Protein AF-A0A4Y4XP85-F1 (afdb_monomer_lite)

Foldseek 3Di:
DPDPVVVVVVVVVVVVVVVVVVVVVVLVQDDQDDADDDVVLVVCVVVLHFDALNSLVSVLSVLVSLVSVLVSCVVVVVDPVNVVSVVDDDDPLSVLSNQQADPVSDGDPPNDPVLNVLVVVLVVLLVVQLVVLLVLLPDPLQVVFFPHSDWDAAPNHTFTWTDPPCVVVFDFDFRDADPVGITTGDGPVSVVSVVVSVVSVVVSVVVSRVVSSVSD

Structure (mmCIF, N/CA/C/O backbone):
data_AF-A0A4Y4XP85-F1
#
_entry.id   AF-A0A4Y4XP85-F1
#
loop_
_atom_site.group_PDB
_atom_site.id
_atom_site.type_symbol
_atom_site.label_atom_id
_atom_site.label_alt_id
_atom_site.label_comp_id
_atom_site.label_asym_id
_atom_site.label_entity_id
_atom_site.label_seq_id
_atom_site.pdbx_PDB_ins_code
_atom_site.Cartn_x
_atom_site.Cartn_y
_atom_site.Cartn_z
_atom_site.occupancy
_atom_site.B_iso_or_equiv
_atom_site.auth_seq_id
_atom_site.auth_comp_id
_atom_site.auth_asym_id
_atom_site.auth_atom_id
_atom_site.pdbx_PDB_model_num
ATOM 1 N N . PHE A 1 1 ? 11.621 -15.349 -69.988 1.00 40.34 1 PHE A N 1
ATOM 2 C CA . PHE A 1 1 ? 12.607 -15.311 -68.889 1.00 40.34 1 PHE A CA 1
ATOM 3 C C . PHE A 1 1 ? 12.423 -14.042 -68.053 1.00 40.34 1 PHE A C 1
ATOM 5 O O . PHE A 1 1 ? 13.174 -13.099 -68.236 1.00 40.34 1 PHE A O 1
ATOM 12 N N . ALA A 1 2 ? 11.391 -13.969 -67.202 1.00 45.31 2 ALA A N 1
ATOM 13 C CA . ALA A 1 2 ? 11.176 -12.841 -66.274 1.00 45.31 2 ALA A CA 1
ATOM 14 C C . ALA A 1 2 ? 10.073 -13.166 -65.242 1.00 45.31 2 ALA A C 1
ATOM 16 O O . ALA A 1 2 ? 9.068 -12.468 -65.166 1.00 45.31 2 ALA A O 1
ATOM 17 N N . LYS A 1 3 ? 10.198 -14.281 -64.507 1.00 44.56 3 LYS A N 1
ATOM 18 C CA . LYS A 1 3 ? 9.267 -14.579 -63.398 1.00 44.56 3 LYS A CA 1
ATOM 19 C C . LYS A 1 3 ? 9.851 -15.378 -62.227 1.00 44.56 3 LYS A C 1
ATOM 21 O O . LYS A 1 3 ? 9.151 -15.584 -61.251 1.00 44.56 3 LYS A O 1
ATOM 26 N N . GLU A 1 4 ? 11.116 -15.794 -62.295 1.00 47.91 4 GLU A N 1
ATOM 27 C CA . GLU A 1 4 ? 11.762 -16.546 -61.205 1.00 47.91 4 GLU A CA 1
ATOM 28 C C . GLU A 1 4 ? 12.521 -15.654 -60.209 1.00 47.91 4 GLU A C 1
ATOM 30 O O . GLU A 1 4 ? 12.734 -16.063 -59.074 1.00 47.91 4 GLU A O 1
ATOM 35 N N . ARG A 1 5 ? 12.911 -14.424 -60.583 1.00 43.06 5 ARG A N 1
ATOM 36 C CA . ARG A 1 5 ? 13.732 -13.559 -59.709 1.00 43.06 5 ARG A CA 1
ATOM 37 C C . ARG A 1 5 ? 12.989 -13.033 -58.475 1.00 43.06 5 ARG A C 1
ATOM 39 O O . ARG A 1 5 ? 13.603 -12.963 -57.416 1.00 43.06 5 ARG A O 1
ATOM 46 N N . ASP A 1 6 ? 11.699 -12.723 -58.589 1.00 46.62 6 ASP A N 1
ATOM 47 C CA . ASP A 1 6 ? 10.936 -12.126 -57.481 1.00 46.62 6 ASP A CA 1
ATOM 48 C C . ASP A 1 6 ? 10.539 -13.159 -56.413 1.00 46.62 6 ASP A C 1
ATOM 50 O O . ASP A 1 6 ? 10.575 -12.868 -55.221 1.00 46.62 6 ASP A O 1
ATOM 54 N N . THR A 1 7 ? 10.234 -14.398 -56.812 1.00 43.44 7 THR A N 1
ATOM 55 C CA . THR A 1 7 ? 9.918 -15.499 -55.883 1.00 43.44 7 THR A CA 1
ATOM 56 C C . THR A 1 7 ? 11.136 -15.969 -55.089 1.00 43.44 7 THR A C 1
ATOM 58 O O . THR A 1 7 ? 11.014 -16.253 -53.901 1.00 43.44 7 THR A O 1
ATOM 61 N N . ILE A 1 8 ? 12.320 -15.999 -55.713 1.00 51.88 8 ILE A N 1
ATOM 62 C CA . ILE A 1 8 ? 13.568 -16.418 -55.053 1.00 51.88 8 ILE A CA 1
ATOM 63 C C . ILE A 1 8 ? 14.028 -15.371 -54.024 1.00 51.88 8 ILE A C 1
ATOM 65 O O . ILE A 1 8 ? 14.546 -15.738 -52.971 1.00 51.88 8 ILE A O 1
ATOM 69 N N . ALA A 1 9 ? 13.812 -14.077 -54.292 1.00 52.19 9 ALA A N 1
ATOM 70 C CA . ALA A 1 9 ? 14.119 -13.007 -53.341 1.00 52.19 9 ALA A CA 1
ATOM 71 C C . ALA A 1 9 ? 13.251 -13.101 -52.070 1.00 52.19 9 ALA A C 1
ATOM 73 O O . ALA A 1 9 ? 13.785 -13.091 -50.964 1.00 52.19 9 ALA A O 1
ATOM 74 N N . LEU A 1 10 ? 11.938 -13.310 -52.230 1.00 55.41 10 LEU A N 1
ATOM 75 C CA . LEU A 1 10 ? 10.994 -13.511 -51.121 1.00 55.41 10 LEU A CA 1
ATOM 76 C C . LEU A 1 10 ? 11.300 -14.767 -50.288 1.00 55.41 10 LEU A C 1
ATOM 78 O O . LEU A 1 10 ? 11.233 -14.721 -49.062 1.00 55.41 10 LEU A O 1
ATOM 82 N N . GLU A 1 11 ? 11.664 -15.886 -50.920 1.00 58.31 11 GLU A N 1
ATOM 83 C CA . GLU A 1 11 ? 12.070 -17.099 -50.194 1.00 58.31 11 GLU A CA 1
ATOM 84 C C . GLU A 1 11 ? 13.363 -16.909 -49.394 1.00 58.31 11 GLU A C 1
ATOM 86 O O . GLU A 1 11 ? 13.504 -17.469 -48.303 1.00 58.31 11 GLU A O 1
ATOM 91 N N . ASN A 1 12 ? 14.313 -16.137 -49.923 1.00 59.41 12 ASN A N 1
ATOM 92 C CA . ASN A 1 12 ? 15.570 -15.856 -49.240 1.00 59.41 12 ASN A CA 1
ATOM 93 C C . ASN A 1 12 ? 15.356 -14.926 -48.033 1.00 59.41 12 ASN A C 1
ATOM 95 O O . ASN A 1 12 ? 15.878 -15.197 -46.952 1.00 59.41 12 ASN A O 1
ATOM 99 N N . ASP A 1 13 ? 14.506 -13.908 -48.187 1.00 63.75 13 ASP A N 1
ATOM 100 C CA . ASP A 1 13 ? 14.107 -13.004 -47.104 1.00 63.75 13 ASP A CA 1
ATOM 101 C C . ASP A 1 13 ? 13.349 -13.743 -45.991 1.00 63.75 13 ASP A C 1
ATOM 103 O O . ASP A 1 13 ? 13.599 -13.515 -44.806 1.00 63.75 13 ASP A O 1
ATOM 107 N N . LEU A 1 14 ? 12.469 -14.688 -46.346 1.00 69.12 14 LEU A N 1
ATOM 108 C CA . LEU A 1 14 ? 11.769 -15.527 -45.371 1.00 69.12 14 LEU A CA 1
ATOM 109 C C . LEU A 1 14 ? 12.732 -16.442 -44.612 1.00 69.12 14 LEU A C 1
ATOM 111 O O . LEU A 1 14 ? 12.650 -16.523 -43.389 1.00 69.12 14 LEU A O 1
ATOM 115 N N . LYS A 1 15 ? 13.673 -17.105 -45.298 1.00 71.06 15 LYS A N 1
ATOM 116 C CA . LYS A 1 15 ? 14.692 -17.946 -44.642 1.00 71.06 15 LYS A CA 1
ATOM 117 C C . LYS A 1 15 ? 15.554 -17.141 -43.674 1.00 71.06 15 LYS A C 1
ATOM 119 O O . LYS A 1 15 ? 15.836 -17.613 -42.575 1.00 71.06 15 LYS A O 1
ATOM 124 N N . GLN A 1 16 ? 15.931 -15.924 -44.057 1.00 66.56 16 GLN A N 1
ATOM 125 C CA . GLN A 1 16 ? 16.694 -15.019 -43.206 1.00 66.56 16 GLN A CA 1
ATOM 126 C C . GLN A 1 16 ? 15.870 -14.543 -41.997 1.00 66.56 16 GLN A C 1
ATOM 128 O O . GLN A 1 16 ? 16.376 -14.537 -40.877 1.00 66.56 16 GLN A O 1
ATOM 133 N N . ALA A 1 17 ? 14.585 -14.232 -42.187 1.00 67.06 17 ALA A N 1
ATOM 134 C CA . ALA A 1 17 ? 13.675 -13.904 -41.092 1.00 67.06 17 ALA A CA 1
ATOM 135 C C . ALA A 1 17 ? 13.474 -15.084 -40.123 1.00 67.06 17 ALA A C 1
ATOM 137 O O . ALA A 1 17 ? 13.511 -14.885 -38.912 1.00 67.06 17 ALA A O 1
ATOM 138 N N . PHE A 1 18 ? 13.323 -16.312 -40.630 1.00 72.69 18 PHE A N 1
ATOM 139 C CA . PHE A 1 18 ? 13.230 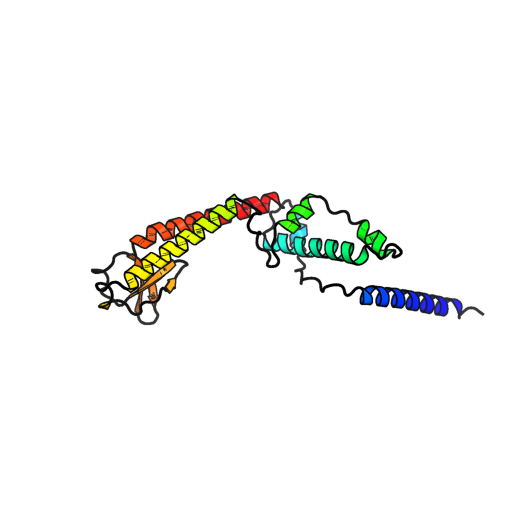-17.520 -39.802 1.00 72.69 18 PHE A CA 1
ATOM 140 C C . PHE A 1 18 ? 14.521 -17.808 -39.031 1.00 72.69 18 PHE A C 1
ATOM 142 O O . PHE A 1 18 ? 14.449 -18.221 -37.877 1.00 72.69 18 PHE A O 1
ATOM 149 N N . ALA A 1 19 ? 15.693 -17.561 -39.625 1.00 70.69 19 ALA A N 1
ATOM 150 C CA . ALA A 1 19 ? 16.967 -17.668 -38.917 1.00 70.69 19 ALA A CA 1
ATOM 151 C C . ALA A 1 19 ? 17.028 -16.684 -37.737 1.00 70.69 19 ALA A C 1
ATOM 153 O O . ALA A 1 19 ? 17.294 -17.105 -36.615 1.00 70.69 19 ALA A O 1
ATOM 154 N N . TYR A 1 20 ? 16.661 -15.416 -37.955 1.00 69.19 20 TYR A N 1
ATOM 155 C CA . TYR A 1 20 ? 16.592 -14.425 -36.877 1.00 69.19 20 TYR A CA 1
ATOM 156 C C . TYR A 1 20 ? 15.560 -14.774 -35.804 1.00 69.19 20 TYR A C 1
ATOM 158 O O . TYR A 1 20 ? 15.822 -14.577 -34.622 1.00 69.19 20 TYR A O 1
ATOM 166 N N . LEU A 1 21 ? 14.399 -15.308 -36.188 1.00 70.06 21 LEU A N 1
ATOM 167 C CA . LEU A 1 21 ? 13.389 -15.751 -35.227 1.00 70.06 21 LEU A CA 1
ATOM 168 C C . LEU A 1 21 ? 13.907 -16.903 -34.363 1.00 70.06 21 LEU A C 1
ATOM 170 O O . LEU A 1 21 ? 13.766 -16.836 -33.149 1.00 70.06 21 LEU A O 1
ATOM 174 N N . ASN A 1 22 ? 14.560 -17.906 -34.956 1.00 73.88 22 ASN A N 1
ATOM 175 C CA . ASN A 1 22 ? 15.144 -19.025 -34.211 1.00 73.88 22 ASN A CA 1
ATOM 176 C C . ASN A 1 22 ? 16.297 -18.577 -33.298 1.00 73.88 22 ASN A C 1
ATOM 178 O O . ASN A 1 22 ? 16.424 -19.071 -32.180 1.00 73.88 22 ASN A O 1
ATOM 182 N N . GLU A 1 23 ? 17.127 -17.634 -33.754 1.00 70.25 23 GLU A N 1
ATOM 183 C CA . GLU A 1 23 ? 18.188 -17.032 -32.938 1.00 70.25 23 GLU A CA 1
ATOM 184 C C . GLU A 1 23 ? 17.616 -16.287 -31.730 1.00 70.25 23 GLU A C 1
ATOM 186 O O . GLU A 1 23 ? 18.156 -16.411 -30.636 1.00 70.25 23 GLU A O 1
ATOM 191 N N . VAL A 1 24 ? 16.512 -15.554 -31.905 1.00 69.88 24 VAL A N 1
ATOM 192 C CA . VAL A 1 24 ? 15.820 -14.846 -30.817 1.00 69.88 24 VAL A CA 1
ATOM 193 C C . VAL A 1 24 ? 15.108 -15.816 -29.873 1.00 69.88 24 VAL A C 1
ATOM 195 O O . VAL A 1 24 ? 15.148 -15.615 -28.661 1.00 69.88 24 VAL A O 1
ATOM 198 N N . ASP A 1 25 ? 14.494 -16.875 -30.398 1.00 73.81 25 ASP A N 1
ATOM 199 C CA . ASP A 1 25 ? 13.807 -17.893 -29.594 1.00 73.81 25 ASP A CA 1
ATOM 200 C C . ASP A 1 25 ? 14.799 -18.645 -28.688 1.00 73.81 25 ASP A C 1
ATOM 202 O O . ASP A 1 25 ? 14.529 -18.895 -27.512 1.00 73.81 25 ASP A O 1
ATOM 206 N N . ALA A 1 26 ? 16.022 -18.879 -29.179 1.00 71.75 26 ALA A N 1
ATOM 207 C CA . ALA A 1 26 ? 17.111 -19.467 -28.401 1.00 71.75 26 ALA A CA 1
ATOM 208 C C . ALA A 1 26 ? 17.591 -18.595 -27.219 1.00 71.75 26 ALA A C 1
ATOM 210 O O . ALA A 1 26 ? 18.232 -19.118 -26.307 1.00 71.75 26 ALA A O 1
ATOM 211 N N . ILE A 1 27 ? 17.287 -17.288 -27.200 1.00 75.62 27 ILE A N 1
ATOM 212 C CA . ILE A 1 27 ? 17.657 -16.376 -26.099 1.00 75.62 27 ILE A CA 1
ATOM 213 C C . ILE A 1 27 ? 16.804 -16.640 -24.849 1.00 75.62 27 ILE A C 1
ATOM 215 O O . ILE A 1 27 ? 17.246 -16.347 -23.738 1.00 75.62 27 ILE A O 1
ATOM 219 N N . GLY A 1 28 ? 15.599 -17.203 -25.001 1.00 75.62 28 GLY A N 1
ATOM 220 C CA . GLY A 1 28 ? 14.710 -17.487 -23.872 1.00 75.62 28 GLY A CA 1
ATOM 221 C C . GLY A 1 28 ? 14.264 -16.217 -23.143 1.00 75.62 28 GLY A C 1
ATOM 222 O O . GLY A 1 28 ? 14.402 -16.109 -21.923 1.00 75.62 28 GLY A O 1
ATOM 223 N N . LEU A 1 29 ? 13.768 -15.225 -23.892 1.00 80.62 29 LEU A N 1
ATOM 224 C CA . LEU A 1 29 ? 13.356 -13.941 -23.325 1.00 80.62 29 LEU A CA 1
ATOM 225 C C . LEU A 1 29 ? 12.252 -14.123 -22.269 1.00 80.62 29 LEU A C 1
ATOM 227 O O . LEU A 1 29 ? 11.262 -14.817 -22.523 1.00 80.62 29 LEU A O 1
ATOM 231 N N . PRO A 1 30 ? 12.370 -13.474 -21.097 1.00 80.31 30 PRO A N 1
ATOM 232 C CA . PRO A 1 30 ? 11.322 -13.534 -20.093 1.00 80.31 30 PRO A CA 1
ATOM 233 C C . PRO A 1 30 ? 10.066 -12.840 -20.619 1.00 80.31 30 PRO A C 1
ATOM 235 O O . PRO A 1 30 ? 10.136 -11.799 -21.271 1.00 80.31 30 PRO A O 1
ATOM 238 N N . THR A 1 31 ? 8.899 -13.398 -20.307 1.00 81.44 31 THR A N 1
ATOM 239 C CA . THR A 1 31 ? 7.624 -12.801 -20.710 1.00 81.44 31 THR A CA 1
ATOM 240 C C . THR A 1 31 ? 7.475 -11.407 -20.086 1.00 81.44 31 THR A C 1
ATOM 242 O O . THR A 1 31 ? 7.642 -11.269 -18.868 1.00 81.44 31 THR A O 1
ATOM 245 N N . PRO A 1 32 ? 7.155 -10.361 -20.872 1.00 82.06 32 PRO A N 1
ATOM 246 C CA . PRO A 1 32 ? 6.936 -9.031 -20.323 1.00 82.06 32 PRO A CA 1
ATOM 247 C C . PRO A 1 32 ? 5.751 -9.050 -19.355 1.00 82.06 32 PRO A C 1
ATOM 249 O O . PRO A 1 32 ? 4.733 -9.703 -19.599 1.00 82.06 32 PRO A O 1
ATOM 252 N N . LYS A 1 33 ? 5.859 -8.300 -18.252 1.00 82.25 33 LYS A N 1
ATOM 253 C CA . LYS A 1 33 ? 4.714 -8.074 -17.361 1.00 82.25 33 LYS A CA 1
ATOM 254 C C . LYS A 1 33 ? 3.597 -7.402 -18.160 1.00 82.25 33 LYS A C 1
ATOM 256 O O . LYS A 1 33 ? 3.870 -6.504 -18.951 1.00 82.25 33 LYS A O 1
ATOM 261 N N . SER A 1 34 ? 2.347 -7.797 -17.914 1.00 83.06 34 SER A N 1
ATOM 262 C CA . SER A 1 34 ? 1.193 -7.125 -18.518 1.00 83.06 34 SER A CA 1
ATOM 263 C C . SER A 1 34 ? 1.231 -5.637 -18.174 1.00 83.06 34 SER A C 1
ATOM 265 O O . SER A 1 34 ? 1.263 -5.263 -16.993 1.00 83.06 34 SER A O 1
ATOM 267 N N . VAL A 1 35 ? 1.226 -4.805 -19.213 1.00 80.75 35 VAL A N 1
ATOM 268 C CA . VAL A 1 35 ? 1.203 -3.350 -19.094 1.00 80.75 35 VAL A CA 1
ATOM 269 C C . VAL A 1 35 ? -0.162 -2.856 -19.533 1.00 80.75 35 VAL A C 1
ATOM 271 O O . VAL A 1 35 ? -0.656 -3.260 -20.585 1.00 80.75 35 VAL A O 1
ATOM 274 N N . LYS A 1 36 ? -0.782 -1.988 -18.736 1.00 77.81 36 LYS A N 1
ATOM 275 C CA . LYS A 1 36 ? -2.015 -1.325 -19.160 1.00 77.81 36 LYS A CA 1
ATOM 276 C C . LYS A 1 36 ? -1.663 -0.274 -20.212 1.00 77.81 36 LYS A C 1
ATOM 278 O O . LYS A 1 36 ? -0.854 0.630 -19.973 1.00 77.81 36 LYS A O 1
ATOM 283 N N . GLU A 1 37 ? -2.240 -0.411 -21.398 1.00 72.69 37 GLU A N 1
ATOM 284 C CA . GLU A 1 37 ? -2.210 0.659 -22.385 1.00 72.69 37 GLU A CA 1
ATOM 285 C C . GLU A 1 37 ? -3.065 1.808 -21.856 1.00 72.69 37 GLU A C 1
ATOM 287 O O . GLU A 1 37 ? -4.203 1.609 -21.429 1.00 72.69 37 GLU A O 1
ATOM 292 N N . ASN A 1 38 ? -2.465 2.989 -21.764 1.00 71.44 38 ASN A N 1
ATOM 293 C CA . ASN A 1 38 ? -3.130 4.139 -21.188 1.00 71.44 38 ASN A CA 1
ATOM 294 C C . ASN A 1 38 ? -2.633 5.404 -21.882 1.00 71.44 38 ASN A C 1
ATOM 296 O O . ASN A 1 38 ? -1.717 6.073 -21.401 1.00 71.44 38 ASN A O 1
ATOM 300 N N . ASP A 1 39 ? -3.259 5.733 -23.011 1.00 80.06 39 ASP A N 1
ATOM 301 C CA . ASP A 1 39 ? -3.029 6.988 -23.736 1.00 80.06 39 ASP A CA 1
ATOM 302 C C . ASP A 1 39 ? -3.227 8.217 -22.835 1.00 80.06 39 ASP A C 1
ATOM 304 O O . ASP A 1 39 ? -2.629 9.272 -23.062 1.00 80.06 39 ASP A O 1
ATOM 308 N N . LEU A 1 40 ? -4.002 8.082 -21.749 1.00 81.38 40 LEU A N 1
ATOM 309 C CA . LEU A 1 40 ? -4.188 9.150 -20.772 1.00 81.38 40 LEU A CA 1
ATOM 310 C C . LEU A 1 40 ? -2.890 9.497 -20.037 1.00 81.38 40 LEU A C 1
ATOM 312 O O . LEU A 1 40 ? -2.741 10.652 -19.652 1.00 81.38 40 LEU A O 1
ATOM 316 N N . ILE A 1 41 ? -1.940 8.565 -19.875 1.00 85.31 41 ILE A N 1
ATOM 317 C CA . ILE A 1 41 ? -0.629 8.861 -19.267 1.00 85.31 41 ILE A CA 1
ATOM 318 C C . ILE A 1 41 ? 0.119 9.877 -20.132 1.00 85.31 41 ILE A C 1
ATOM 320 O O . ILE A 1 41 ? 0.608 10.884 -19.623 1.00 85.31 41 ILE A O 1
ATOM 324 N N . LEU A 1 42 ? 0.152 9.660 -21.450 1.00 84.38 42 LEU A N 1
ATOM 325 C CA . LEU A 1 42 ? 0.800 10.579 -22.387 1.00 84.38 42 LEU A CA 1
ATOM 326 C C . LEU A 1 42 ? 0.095 11.941 -22.396 1.00 84.38 42 LEU A C 1
ATOM 328 O O . LEU A 1 42 ? 0.744 12.985 -22.337 1.00 84.38 42 LEU A O 1
ATOM 332 N N . ILE A 1 43 ? -1.241 11.948 -22.397 1.00 86.88 43 ILE A N 1
ATOM 333 C CA . ILE A 1 43 ? -2.024 13.189 -22.333 1.00 86.88 43 ILE A CA 1
ATOM 334 C C . ILE A 1 43 ? -1.758 13.946 -21.022 1.00 86.88 43 ILE A C 1
ATOM 336 O O . ILE A 1 43 ? -1.612 15.166 -21.052 1.00 86.88 43 ILE A O 1
ATOM 340 N N . LYS A 1 44 ? -1.670 13.257 -19.879 1.00 86.50 44 LYS A N 1
ATOM 341 C CA . LYS A 1 44 ? -1.350 13.880 -18.586 1.00 86.50 44 LYS A CA 1
ATOM 342 C C . LYS A 1 44 ? 0.037 14.512 -18.607 1.00 86.50 44 LYS A C 1
ATOM 344 O O . LYS A 1 44 ? 0.144 15.696 -18.309 1.00 86.50 44 LYS A O 1
ATOM 349 N N . LEU A 1 45 ? 1.057 13.777 -19.049 1.00 86.56 45 LEU A N 1
ATOM 350 C CA . LEU A 1 45 ? 2.430 14.284 -19.132 1.00 86.56 45 LEU A CA 1
ATOM 351 C C . LEU A 1 45 ? 2.540 15.511 -20.052 1.00 86.56 45 LEU A C 1
ATOM 353 O O . LEU A 1 45 ? 3.132 16.517 -19.676 1.00 86.56 45 LEU A O 1
ATOM 357 N N . THR A 1 46 ? 1.895 15.489 -21.225 1.00 87.62 46 THR A N 1
ATOM 358 C CA . THR A 1 46 ? 1.900 16.650 -22.146 1.00 87.62 46 THR A CA 1
ATOM 359 C C . THR A 1 46 ? 1.207 17.888 -21.574 1.00 87.62 46 THR A C 1
ATOM 361 O O . THR A 1 46 ? 1.524 19.007 -21.972 1.00 87.62 46 THR A O 1
ATOM 364 N N . LYS A 1 47 ? 0.277 17.705 -20.632 1.00 90.19 47 LYS A N 1
ATOM 365 C CA . LYS A 1 47 ? -0.435 18.783 -19.935 1.00 90.19 47 LYS A CA 1
ATOM 366 C C . LYS A 1 47 ? 0.171 19.128 -18.570 1.00 90.19 47 LYS A C 1
ATOM 368 O O . LYS A 1 47 ? -0.474 19.854 -17.819 1.00 90.19 47 LYS A O 1
ATOM 373 N N . LEU A 1 48 ? 1.371 18.626 -18.252 1.00 85.00 48 LEU A N 1
ATOM 374 C CA . LEU A 1 48 ? 2.033 18.807 -16.951 1.00 85.00 48 LEU A CA 1
ATOM 375 C C . LEU A 1 48 ? 1.157 18.342 -15.771 1.00 85.00 48 LEU A C 1
ATOM 377 O O . LEU A 1 48 ? 1.130 18.950 -14.703 1.00 85.00 48 LEU A O 1
ATOM 381 N N . GLY A 1 49 ? 0.375 17.286 -15.994 1.00 88.44 49 GLY A N 1
ATOM 382 C CA . GLY A 1 4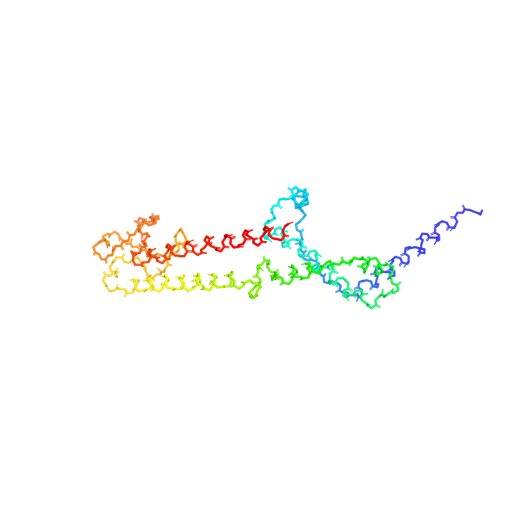9 ? -0.452 16.654 -14.978 1.00 88.44 49 GLY A CA 1
ATOM 383 C C . GLY A 1 49 ? 0.347 15.672 -14.128 1.00 88.44 49 GLY A C 1
ATOM 384 O O . GLY A 1 49 ? 1.243 14.994 -14.622 1.00 88.44 49 GLY A O 1
ATOM 385 N N . THR A 1 50 ? -0.029 15.550 -12.857 1.00 89.75 50 THR A N 1
ATOM 386 C CA . THR A 1 50 ? 0.551 14.562 -11.941 1.00 89.75 50 THR A CA 1
ATOM 387 C C . THR A 1 50 ? 0.027 13.161 -12.252 1.00 89.75 50 THR A C 1
ATOM 389 O O . THR A 1 50 ? -1.185 12.948 -12.363 1.00 89.75 50 THR A O 1
ATOM 392 N N . LEU A 1 51 ? 0.941 12.205 -12.381 1.00 92.25 51 LEU A N 1
ATOM 393 C CA . LEU A 1 51 ? 0.637 10.785 -12.501 1.00 92.25 51 LEU A CA 1
ATOM 394 C C . LEU A 1 51 ? 0.461 10.156 -11.120 1.00 92.25 51 LEU A C 1
ATOM 396 O O . LEU A 1 51 ? 1.157 10.509 -10.173 1.00 92.25 51 LEU A O 1
ATOM 400 N N . HIS A 1 52 ? -0.441 9.187 -11.006 1.00 92.06 52 HIS A N 1
ATOM 401 C CA . HIS A 1 52 ? -0.530 8.358 -9.805 1.00 92.06 52 HIS A CA 1
ATOM 402 C C . HIS A 1 52 ? 0.574 7.286 -9.786 1.00 92.06 52 HIS A C 1
ATOM 404 O O . HIS A 1 52 ? 1.132 6.932 -10.826 1.00 92.06 52 HIS A O 1
ATOM 410 N N . LEU A 1 53 ? 0.888 6.734 -8.605 1.00 92.62 53 LEU A N 1
ATOM 411 C CA . LEU A 1 53 ? 1.930 5.704 -8.461 1.00 92.62 53 LEU A CA 1
ATOM 412 C C . LEU A 1 53 ? 1.703 4.482 -9.358 1.00 92.62 53 LEU A C 1
ATOM 414 O O . LEU A 1 53 ? 2.665 3.928 -9.884 1.00 92.62 53 LEU A O 1
ATOM 418 N N . ASP A 1 54 ? 0.454 4.061 -9.542 1.00 92.00 54 ASP A N 1
ATOM 419 C CA . ASP A 1 54 ? 0.107 2.948 -10.423 1.00 92.00 54 ASP A CA 1
ATOM 420 C C . ASP A 1 54 ? 0.401 3.282 -11.891 1.00 92.00 54 ASP A C 1
ATOM 422 O O . ASP A 1 54 ? 0.983 2.463 -12.600 1.00 92.00 54 ASP A O 1
ATOM 426 N N . GLU A 1 55 ? 0.092 4.502 -12.333 1.00 92.38 55 GLU A N 1
ATOM 427 C CA . GLU A 1 55 ? 0.419 4.992 -13.676 1.00 92.38 55 GLU A CA 1
ATOM 428 C C . GLU A 1 55 ? 1.935 5.074 -13.901 1.00 92.38 55 GLU A C 1
ATOM 430 O O . GLU A 1 55 ? 2.436 4.616 -14.931 1.00 92.38 55 GLU A O 1
ATOM 435 N N . ILE A 1 56 ? 2.676 5.592 -12.918 1.00 93.56 56 ILE A N 1
ATOM 436 C CA . ILE A 1 56 ? 4.145 5.626 -12.939 1.00 93.56 56 ILE A CA 1
ATOM 437 C C . ILE A 1 56 ? 4.698 4.198 -13.013 1.00 93.56 56 ILE A C 1
ATOM 439 O O . ILE A 1 56 ? 5.614 3.916 -13.788 1.00 93.56 56 ILE A O 1
ATOM 443 N N . PHE A 1 57 ? 4.118 3.259 -12.265 1.00 94.38 57 PHE A N 1
ATOM 444 C CA . PHE A 1 57 ? 4.569 1.875 -12.277 1.00 94.38 57 PHE A CA 1
ATOM 445 C C . PHE A 1 57 ? 4.349 1.188 -13.636 1.00 94.38 57 PHE A C 1
ATOM 447 O O . PHE A 1 57 ? 5.193 0.398 -14.067 1.00 94.38 57 PHE A O 1
ATOM 454 N N . GLU A 1 58 ? 3.284 1.521 -14.372 1.00 92.50 58 GLU A N 1
ATOM 455 C CA . GLU A 1 58 ? 3.105 1.042 -15.752 1.00 92.50 58 GLU A CA 1
ATOM 456 C C . GLU A 1 58 ? 4.230 1.525 -16.689 1.00 92.50 58 GLU A C 1
ATOM 458 O O . GLU A 1 58 ? 4.648 0.792 -17.590 1.00 92.50 58 GLU A O 1
ATOM 463 N N . ILE A 1 59 ? 4.777 2.725 -16.463 1.00 92.06 59 ILE A N 1
ATOM 464 C CA . ILE A 1 59 ? 5.974 3.210 -17.172 1.00 92.06 59 ILE A CA 1
ATOM 465 C C . ILE A 1 59 ? 7.201 2.396 -16.743 1.00 92.06 59 ILE A C 1
ATOM 467 O O . ILE A 1 59 ? 7.941 1.896 -17.594 1.00 92.06 59 ILE A O 1
ATOM 471 N N . VAL A 1 60 ? 7.386 2.187 -15.437 1.00 94.69 60 VAL A N 1
ATOM 472 C CA . VAL A 1 60 ? 8.513 1.418 -14.883 1.00 94.69 60 VAL A CA 1
ATOM 473 C C . VAL A 1 60 ? 8.573 -0.001 -15.444 1.00 94.69 60 VAL A C 1
ATOM 475 O O . VAL A 1 60 ? 9.661 -0.471 -15.775 1.00 94.69 60 VAL A O 1
ATOM 478 N N . LYS A 1 61 ? 7.437 -0.686 -15.621 1.00 93.88 61 LYS A N 1
ATOM 479 C CA . LYS A 1 61 ? 7.400 -2.019 -16.253 1.00 93.88 61 LYS A CA 1
ATOM 480 C C . LYS A 1 61 ? 8.013 -2.011 -17.655 1.00 93.88 61 LYS A C 1
ATOM 482 O O . LYS A 1 61 ? 8.803 -2.899 -17.976 1.00 93.88 61 LYS A O 1
ATOM 487 N N . ARG A 1 62 ? 7.681 -1.004 -18.472 1.00 92.19 62 ARG A N 1
ATOM 488 C CA . ARG A 1 62 ? 8.230 -0.847 -19.830 1.00 92.19 62 ARG A CA 1
ATOM 489 C C . ARG A 1 62 ? 9.734 -0.581 -19.779 1.00 92.19 62 ARG A C 1
ATOM 491 O O . ARG A 1 62 ? 10.492 -1.250 -20.475 1.00 92.19 62 ARG A O 1
ATOM 498 N N . LEU A 1 63 ? 10.165 0.331 -18.906 1.00 94.06 63 LEU A N 1
ATOM 499 C CA . LEU A 1 63 ? 11.580 0.666 -18.717 1.00 94.06 63 LEU A CA 1
ATOM 500 C C . LEU A 1 63 ? 12.404 -0.551 -18.268 1.00 94.06 63 LEU A C 1
ATOM 502 O O . LEU A 1 63 ? 13.447 -0.839 -18.850 1.00 94.06 63 LEU A O 1
ATOM 506 N N . ARG A 1 64 ? 11.902 -1.327 -17.297 1.00 94.69 64 ARG A N 1
ATOM 507 C CA . ARG A 1 64 ? 12.527 -2.589 -16.864 1.00 94.69 64 ARG A CA 1
ATOM 508 C C . ARG A 1 64 ? 12.680 -3.568 -18.016 1.00 94.69 64 ARG A C 1
ATOM 510 O O . ARG A 1 64 ? 13.723 -4.203 -18.135 1.00 94.69 64 ARG A O 1
ATOM 517 N N . TYR A 1 65 ? 11.666 -3.682 -18.871 1.00 93.00 65 TYR A N 1
ATOM 518 C CA . TYR A 1 65 ? 11.732 -4.594 -20.005 1.00 93.00 65 TYR A CA 1
ATOM 519 C C . TYR A 1 65 ? 12.750 -4.144 -21.058 1.00 93.00 65 TYR A C 1
ATOM 521 O O . TYR A 1 65 ? 13.481 -4.982 -21.574 1.00 93.00 65 TYR A O 1
ATOM 529 N N . ILE A 1 66 ? 12.889 -2.836 -21.311 1.00 92.50 66 ILE A N 1
ATOM 530 C CA . ILE A 1 66 ? 13.964 -2.305 -22.169 1.00 92.50 66 ILE A CA 1
ATOM 531 C C . ILE A 1 66 ? 15.338 -2.716 -21.624 1.00 92.50 66 ILE A C 1
ATOM 533 O O . ILE A 1 66 ? 16.160 -3.228 -22.380 1.00 92.50 66 ILE A O 1
ATOM 537 N N . VAL A 1 67 ? 15.566 -2.570 -20.314 1.00 93.38 67 VAL A N 1
ATOM 538 C CA . VAL A 1 67 ? 16.827 -2.980 -19.669 1.00 93.38 67 VAL A CA 1
ATOM 539 C C . VAL A 1 67 ? 17.058 -4.490 -19.789 1.00 93.38 67 VAL A C 1
ATOM 541 O O . VAL A 1 67 ? 18.168 -4.928 -20.087 1.00 93.38 67 VAL A O 1
ATOM 544 N N . ILE A 1 68 ? 16.016 -5.304 -19.596 1.00 92.62 68 ILE A N 1
ATOM 545 C CA . ILE A 1 68 ? 16.086 -6.759 -19.788 1.00 92.62 68 ILE A CA 1
ATOM 546 C C . ILE A 1 68 ? 16.484 -7.095 -21.226 1.00 92.62 68 ILE A C 1
ATOM 548 O O . ILE A 1 68 ? 17.396 -7.894 -21.425 1.00 92.62 68 ILE A O 1
ATOM 552 N N . LEU A 1 69 ? 15.844 -6.470 -22.218 1.00 90.62 69 LEU A N 1
ATOM 553 C CA . LEU A 1 69 ? 16.162 -6.680 -23.627 1.00 90.62 69 LEU A CA 1
ATOM 554 C C . LEU A 1 69 ? 17.611 -6.281 -23.920 1.00 90.62 69 LEU A C 1
ATOM 556 O O . LEU A 1 69 ? 18.353 -7.069 -24.497 1.00 90.62 69 LEU A O 1
ATOM 560 N N . GLN A 1 70 ? 18.049 -5.094 -23.497 1.00 91.62 70 GLN A N 1
ATOM 561 C CA . GLN A 1 70 ? 19.426 -4.638 -23.715 1.00 91.62 70 GLN A CA 1
ATOM 562 C C . GLN A 1 70 ? 20.449 -5.620 -23.129 1.00 91.62 70 GLN A C 1
ATOM 564 O O . GLN A 1 70 ? 21.447 -5.941 -23.775 1.00 91.62 70 GLN A O 1
ATOM 569 N N . ASN A 1 71 ? 20.168 -6.170 -21.945 1.00 90.56 71 ASN A N 1
ATOM 570 C CA . ASN A 1 71 ? 21.018 -7.180 -21.322 1.00 90.56 71 ASN A CA 1
ATOM 571 C C . ASN A 1 71 ? 20.988 -8.527 -22.058 1.00 90.56 71 ASN A C 1
ATOM 573 O O . ASN A 1 71 ? 22.045 -9.120 -22.267 1.00 90.56 71 ASN A O 1
ATOM 577 N N . ALA A 1 72 ? 19.812 -8.997 -22.477 1.00 88.38 72 ALA A N 1
ATOM 578 C CA . ALA A 1 72 ? 19.653 -10.267 -23.186 1.00 88.38 72 ALA A CA 1
ATOM 579 C C . ALA A 1 72 ? 20.348 -10.258 -24.556 1.00 88.38 72 ALA A C 1
ATOM 581 O O . ALA A 1 72 ? 20.952 -11.247 -24.963 1.00 88.38 72 ALA A O 1
ATOM 582 N N . PHE A 1 73 ? 20.322 -9.116 -25.247 1.00 87.00 73 PHE A N 1
ATOM 583 C CA . PHE A 1 73 ? 20.933 -8.965 -26.564 1.00 87.00 73 PHE A CA 1
ATOM 584 C C . PHE A 1 73 ? 22.412 -8.559 -26.520 1.00 87.00 73 PHE A C 1
ATOM 586 O O . PHE A 1 73 ? 23.036 -8.472 -27.574 1.00 87.00 73 PHE A O 1
ATOM 593 N N . LYS A 1 74 ? 23.012 -8.359 -25.338 1.00 86.94 74 LYS A N 1
ATOM 594 C CA . LYS A 1 74 ? 24.376 -7.820 -25.165 1.00 86.94 74 LYS A CA 1
ATOM 595 C C . LYS A 1 74 ? 25.465 -8.564 -25.953 1.00 86.94 74 LYS A C 1
ATOM 597 O O . LYS A 1 74 ? 26.456 -7.957 -26.350 1.00 86.94 74 LYS A O 1
ATOM 602 N N . THR A 1 75 ? 25.304 -9.868 -26.181 1.00 83.75 75 THR A N 1
ATOM 603 C CA . THR A 1 75 ? 26.255 -10.708 -26.936 1.00 83.75 75 THR A CA 1
ATOM 604 C C . THR A 1 75 ? 25.956 -10.790 -28.436 1.00 83.75 75 THR A C 1
ATOM 606 O O . THR A 1 75 ? 26.765 -11.315 -29.197 1.00 83.75 75 THR A O 1
ATOM 609 N N . PHE A 1 76 ? 24.825 -10.251 -28.891 1.00 82.38 76 PHE A N 1
ATOM 610 C CA . PHE A 1 76 ? 24.329 -10.349 -30.266 1.00 82.38 76 PHE A CA 1
ATOM 611 C C . PHE A 1 76 ? 24.634 -9.083 -31.074 1.00 82.38 76 PHE A C 1
ATOM 613 O O . PHE A 1 76 ? 23.776 -8.521 -31.754 1.00 82.38 76 PHE A O 1
ATOM 620 N N . THR A 1 77 ? 25.884 -8.625 -31.009 1.00 84.00 77 THR A N 1
ATOM 621 C CA . THR A 1 77 ? 26.312 -7.335 -31.578 1.00 84.00 77 THR A CA 1
ATOM 622 C C . THR A 1 77 ? 26.203 -7.251 -33.101 1.00 84.00 77 THR A C 1
ATOM 624 O O . THR A 1 77 ? 26.133 -6.156 -33.652 1.00 84.00 77 THR A O 1
ATOM 627 N N . HIS A 1 78 ? 26.158 -8.398 -33.779 1.00 79.81 78 HIS A N 1
ATOM 628 C CA . HIS A 1 78 ? 26.012 -8.513 -35.228 1.00 79.81 78 HIS A CA 1
ATOM 629 C C . HIS A 1 78 ? 24.576 -8.249 -35.720 1.00 79.81 78 HIS A C 1
ATOM 631 O O . HIS A 1 78 ? 24.366 -8.042 -36.916 1.00 79.81 78 HIS A O 1
ATOM 637 N N . LEU A 1 79 ? 23.576 -8.252 -34.829 1.00 79.62 79 LEU A N 1
ATOM 638 C CA . LEU A 1 79 ? 22.180 -8.035 -35.200 1.00 79.62 79 LEU A CA 1
ATOM 639 C C . LEU A 1 79 ? 21.873 -6.538 -35.355 1.00 79.62 79 LEU A C 1
ATOM 641 O O . LEU A 1 79 ? 22.087 -5.745 -34.440 1.00 79.62 79 LEU A O 1
ATOM 645 N N . LYS A 1 80 ? 21.220 -6.152 -36.460 1.00 78.50 80 LYS A N 1
ATOM 646 C CA . LYS A 1 80 ? 20.674 -4.786 -36.635 1.00 78.50 80 LYS A CA 1
ATOM 647 C C . LYS A 1 80 ? 19.692 -4.398 -35.525 1.00 78.50 80 LYS A C 1
ATOM 649 O O . LYS A 1 80 ? 19.541 -3.226 -35.194 1.00 78.50 80 LYS A O 1
ATOM 654 N N . PHE A 1 81 ? 19.005 -5.386 -34.953 1.00 81.25 81 PHE A N 1
ATOM 655 C CA . PHE A 1 81 ? 18.124 -5.172 -33.812 1.00 81.25 81 PHE A CA 1
ATOM 656 C C . PHE A 1 81 ? 18.899 -4.735 -32.564 1.00 81.25 81 PHE A C 1
ATOM 658 O O . PHE A 1 81 ? 18.476 -3.794 -31.904 1.00 81.25 81 PHE A O 1
ATOM 665 N N . HIS A 1 82 ? 20.057 -5.343 -32.285 1.00 85.69 82 HIS A N 1
ATOM 666 C CA . HIS A 1 82 ? 20.925 -4.943 -31.175 1.00 85.69 82 HIS A CA 1
ATOM 667 C C . HIS A 1 82 ? 21.399 -3.491 -31.321 1.00 85.69 82 HIS A C 1
ATOM 669 O O . HIS A 1 82 ? 21.382 -2.739 -30.349 1.00 85.69 82 HIS A O 1
ATOM 675 N N . GLU A 1 83 ? 21.783 -3.076 -32.531 1.00 84.94 83 GLU A N 1
ATOM 676 C CA . GLU A 1 83 ? 22.153 -1.682 -32.814 1.00 84.94 83 GLU A CA 1
ATOM 677 C C . G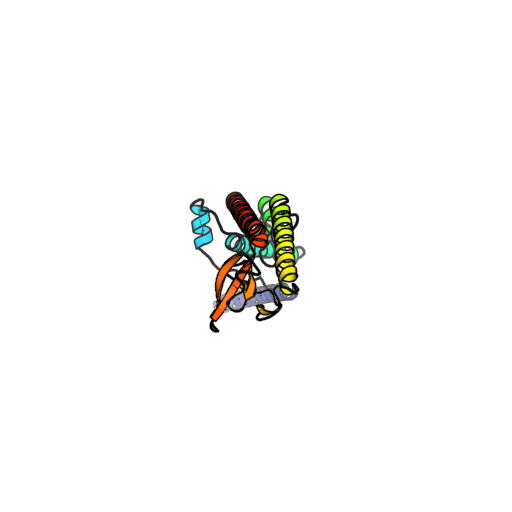LU A 1 83 ? 20.999 -0.722 -32.483 1.00 84.94 83 GLU A C 1
ATOM 679 O O . GLU A 1 83 ? 21.174 0.227 -31.719 1.00 84.94 83 GLU A O 1
ATOM 684 N N . ARG A 1 84 ? 19.790 -1.010 -32.982 1.00 87.38 84 ARG A N 1
ATOM 685 C CA . ARG A 1 84 ? 18.593 -0.195 -32.714 1.00 87.38 84 ARG A CA 1
ATOM 686 C C . ARG A 1 84 ? 18.195 -0.180 -31.240 1.00 87.38 84 ARG A C 1
ATOM 688 O O . ARG A 1 84 ? 17.787 0.857 -30.732 1.00 87.38 84 ARG A O 1
ATOM 695 N N . LEU A 1 85 ? 18.307 -1.316 -30.559 1.00 88.94 85 LEU A N 1
ATOM 696 C CA . LEU A 1 85 ? 17.969 -1.458 -29.147 1.00 88.94 85 LEU A CA 1
ATOM 697 C C . LEU A 1 85 ? 18.936 -0.673 -28.247 1.00 88.94 85 LEU A C 1
ATOM 699 O O . LEU A 1 85 ? 18.503 -0.052 -27.279 1.00 88.94 85 LEU A O 1
ATOM 703 N N . ASN A 1 86 ? 20.230 -0.653 -28.576 1.00 89.62 86 ASN A N 1
ATOM 704 C CA . ASN A 1 86 ? 21.228 0.123 -27.833 1.00 89.62 86 ASN A CA 1
ATOM 705 C C . ASN A 1 86 ? 21.255 1.609 -28.200 1.00 89.62 86 ASN A C 1
ATOM 707 O O . ASN A 1 86 ? 21.790 2.408 -27.437 1.00 89.62 86 ASN A O 1
ATOM 711 N N . ALA 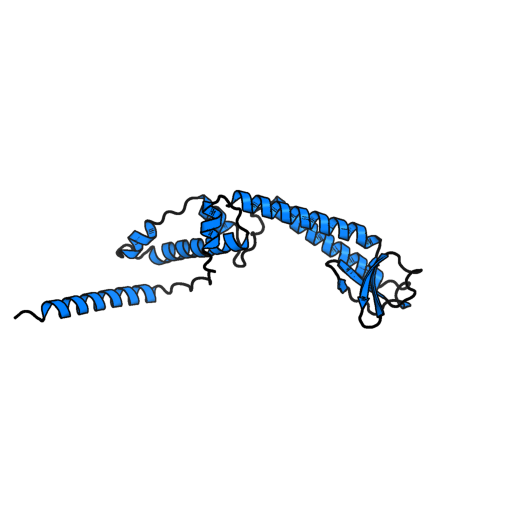A 1 87 ? 20.646 2.005 -29.319 1.00 93.06 87 ALA A N 1
ATOM 712 C CA . ALA A 1 87 ? 20.390 3.416 -29.600 1.00 93.06 87 ALA A CA 1
ATOM 713 C C . ALA A 1 87 ? 19.391 4.039 -28.600 1.00 93.06 87 ALA A C 1
ATOM 715 O O . ALA A 1 87 ? 19.338 5.261 -28.463 1.00 93.06 87 ALA A O 1
ATOM 716 N N . ILE A 1 88 ? 18.613 3.217 -27.879 1.00 91.75 88 ILE A N 1
ATOM 717 C CA . ILE A 1 88 ? 17.745 3.668 -26.787 1.00 91.75 88 ILE A CA 1
ATOM 718 C C . ILE A 1 88 ? 18.609 3.960 -25.555 1.00 91.75 88 ILE A C 1
ATOM 720 O O . ILE A 1 88 ? 18.982 3.059 -24.805 1.00 91.75 88 ILE A O 1
ATOM 724 N N . VAL A 1 89 ? 18.902 5.239 -25.325 1.00 89.81 89 VAL A N 1
ATOM 725 C CA . VAL A 1 89 ? 19.623 5.703 -24.133 1.00 89.81 89 VAL A CA 1
ATOM 726 C C . VAL A 1 89 ? 18.616 6.136 -23.073 1.00 89.81 89 VAL A C 1
ATOM 728 O O . VAL A 1 89 ? 17.824 7.047 -23.308 1.00 89.81 89 VAL A O 1
ATOM 731 N N . LEU A 1 90 ? 18.649 5.497 -21.900 1.00 90.75 90 LEU A N 1
ATOM 732 C CA . LEU A 1 90 ? 17.826 5.877 -20.752 1.00 90.75 90 LEU A CA 1
ATOM 733 C C . LEU A 1 90 ? 18.550 6.943 -19.908 1.00 90.75 90 LEU A C 1
ATOM 735 O O . LEU A 1 90 ? 19.636 6.666 -19.392 1.00 90.75 90 LEU A O 1
ATOM 739 N N . PRO A 1 91 ? 17.975 8.150 -19.740 1.00 92.75 91 PRO A N 1
ATOM 740 C CA . PRO A 1 91 ? 18.470 9.135 -18.782 1.00 92.75 91 PRO A CA 1
ATOM 741 C C . PRO A 1 91 ? 18.673 8.566 -17.364 1.00 92.75 91 PRO A C 1
ATOM 743 O O . PRO A 1 91 ? 17.887 7.710 -16.950 1.00 92.75 91 PRO A O 1
ATOM 746 N N . PRO A 1 92 ? 19.642 9.086 -16.576 1.00 91.50 92 PRO A N 1
ATOM 747 C CA . PRO A 1 92 ? 19.907 8.616 -15.211 1.00 91.50 92 PRO A CA 1
ATOM 748 C C . PRO A 1 92 ? 18.667 8.570 -14.310 1.00 91.50 92 PRO A C 1
ATOM 750 O O . PRO A 1 92 ? 18.478 7.594 -13.593 1.00 91.50 92 PRO A O 1
ATOM 753 N N . PHE A 1 93 ? 17.775 9.555 -14.443 1.00 92.19 93 PHE A N 1
ATOM 754 C CA . PHE A 1 93 ? 16.486 9.604 -13.747 1.00 92.19 93 PHE A CA 1
ATOM 755 C C . PHE A 1 93 ? 15.670 8.306 -13.874 1.00 92.19 93 PHE A C 1
ATOM 757 O O . PHE A 1 93 ? 15.063 7.859 -12.905 1.00 92.19 93 PHE A O 1
ATOM 764 N N . PHE A 1 94 ? 15.667 7.658 -15.045 1.00 93.50 94 PHE A N 1
ATOM 765 C CA . PHE A 1 94 ? 14.918 6.414 -15.219 1.00 93.50 94 PHE A CA 1
ATOM 766 C C . PHE A 1 94 ? 15.544 5.234 -14.479 1.00 93.50 94 PHE A C 1
ATOM 768 O O . PHE A 1 94 ? 14.813 4.324 -14.097 1.00 93.50 94 PHE A O 1
ATOM 775 N N . ASN A 1 95 ? 16.856 5.240 -14.233 1.00 91.94 95 ASN A N 1
ATOM 776 C CA . ASN A 1 95 ? 17.483 4.210 -13.404 1.00 91.94 95 ASN A CA 1
ATOM 777 C C . ASN A 1 95 ? 17.011 4.334 -11.953 1.00 91.94 95 ASN A C 1
ATOM 779 O O . ASN A 1 95 ? 16.620 3.332 -11.350 1.00 91.94 95 ASN A O 1
ATOM 783 N N . ASP A 1 96 ? 16.962 5.563 -11.436 1.00 91.88 96 ASP A N 1
ATOM 784 C CA . ASP A 1 96 ? 16.446 5.853 -10.096 1.00 91.88 96 ASP A CA 1
ATOM 785 C C . ASP A 1 96 ? 14.960 5.477 -9.996 1.00 91.88 96 ASP A C 1
ATOM 787 O O . ASP A 1 96 ? 14.543 4.790 -9.062 1.00 91.88 96 ASP A O 1
ATOM 791 N N . LEU A 1 97 ? 14.169 5.820 -11.020 1.00 94.31 97 LEU A N 1
ATOM 792 C CA . LEU A 1 97 ? 12.754 5.460 -11.110 1.00 94.31 97 LEU A CA 1
ATOM 793 C C . LEU A 1 97 ? 12.533 3.936 -11.142 1.00 94.31 97 LEU A C 1
ATOM 795 O O . LEU A 1 97 ? 11.640 3.421 -10.472 1.00 94.31 97 LEU A O 1
ATOM 799 N N . ILE A 1 98 ? 13.344 3.184 -11.894 1.00 94.50 98 ILE A N 1
ATOM 800 C CA . ILE A 1 98 ? 13.278 1.714 -11.924 1.00 94.50 98 ILE A CA 1
ATOM 801 C C . ILE A 1 98 ? 13.585 1.130 -10.540 1.00 94.50 98 ILE A C 1
ATOM 803 O O . ILE A 1 98 ? 12.908 0.184 -10.107 1.00 94.50 98 ILE A O 1
ATOM 807 N N . ALA A 1 99 ? 14.607 1.674 -9.870 1.00 93.69 99 ALA A N 1
ATOM 808 C CA . ALA A 1 99 ? 15.072 1.220 -8.567 1.00 93.69 99 ALA A CA 1
ATOM 809 C C . ALA A 1 99 ? 14.053 1.500 -7.452 1.00 93.69 99 ALA A C 1
ATOM 811 O O . ALA A 1 99 ? 13.930 0.670 -6.548 1.00 93.69 99 ALA A O 1
ATOM 812 N N . LEU A 1 100 ? 13.289 2.590 -7.565 1.00 95.44 100 LEU A N 1
ATOM 813 C CA . LEU A 1 100 ? 12.307 3.059 -6.585 1.00 95.44 100 LEU A CA 1
ATOM 814 C C . LEU A 1 100 ? 11.211 2.033 -6.255 1.00 95.44 100 LEU A C 1
ATOM 816 O O . LEU A 1 100 ? 10.793 1.938 -5.103 1.00 95.44 100 LEU A O 1
ATOM 820 N N . PHE A 1 101 ? 10.750 1.259 -7.240 1.00 95.88 101 PHE A N 1
ATOM 821 C CA . PHE A 1 101 ? 9.613 0.346 -7.076 1.00 95.88 101 PHE A CA 1
ATOM 822 C C . PHE A 1 101 ? 10.036 -1.109 -6.844 1.00 95.88 101 PHE A C 1
ATOM 824 O O . PHE A 1 101 ? 11.056 -1.561 -7.371 1.00 95.88 101 PHE A O 1
ATOM 831 N N . ASP A 1 102 ? 9.232 -1.878 -6.115 1.00 94.44 102 ASP A N 1
ATOM 832 C CA . ASP A 1 102 ? 9.304 -3.343 -6.066 1.00 94.44 102 ASP A CA 1
ATOM 833 C C . ASP A 1 102 ? 8.628 -3.984 -7.293 1.00 94.44 102 ASP A C 1
ATOM 835 O O . ASP A 1 102 ? 8.435 -3.332 -8.328 1.00 94.44 102 ASP A O 1
ATOM 839 N N . ASP A 1 103 ? 8.373 -5.291 -7.247 1.00 90.94 103 ASP A N 1
ATOM 840 C CA . ASP A 1 103 ? 7.760 -6.023 -8.354 1.00 90.94 103 ASP A CA 1
ATOM 841 C C . ASP A 1 103 ? 6.233 -5.940 -8.377 1.00 90.94 103 ASP A C 1
ATOM 843 O O . ASP A 1 103 ? 5.634 -6.195 -9.431 1.00 90.94 103 ASP A O 1
ATOM 847 N N . GLU A 1 104 ? 5.648 -5.533 -7.255 1.00 90.94 104 GLU A N 1
ATOM 848 C CA . GLU A 1 104 ? 4.230 -5.328 -6.990 1.00 90.94 104 GLU A CA 1
ATOM 849 C C . GLU A 1 104 ? 3.777 -3.886 -7.267 1.00 90.94 104 GLU A C 1
ATOM 851 O O . GLU A 1 104 ? 2.576 -3.623 -7.324 1.00 90.94 104 GLU A O 1
ATOM 856 N N . GLY A 1 105 ? 4.716 -2.960 -7.466 1.00 90.69 105 GLY A N 1
ATOM 857 C CA . GLY A 1 105 ? 4.442 -1.552 -7.748 1.00 90.69 105 GLY A CA 1
ATOM 858 C C . GLY A 1 105 ? 4.348 -0.672 -6.510 1.00 90.69 105 GLY A C 1
ATOM 859 O O . GLY A 1 105 ? 3.803 0.428 -6.582 1.00 90.69 105 GLY A O 1
ATOM 860 N N . LYS A 1 106 ? 4.890 -1.122 -5.377 1.00 93.25 106 LYS A N 1
ATOM 861 C CA . LYS A 1 106 ? 5.060 -0.293 -4.183 1.00 93.25 106 LYS A CA 1
ATOM 862 C C . LYS A 1 106 ? 6.445 0.334 -4.171 1.00 93.25 106 LYS A C 1
ATOM 864 O O . LYS A 1 106 ? 7.394 -0.188 -4.754 1.00 93.25 106 LYS A O 1
ATOM 869 N N . ILE A 1 107 ? 6.559 1.453 -3.467 1.00 94.44 107 ILE A N 1
ATOM 870 C CA . ILE A 1 107 ? 7.850 2.066 -3.167 1.00 94.44 107 ILE A CA 1
ATOM 871 C C . ILE A 1 107 ? 8.644 1.110 -2.273 1.00 94.44 107 ILE A C 1
ATOM 873 O O . ILE A 1 107 ? 8.135 0.655 -1.245 1.00 94.44 107 ILE A O 1
ATOM 877 N N . LYS A 1 108 ? 9.881 0.793 -2.666 1.00 94.81 108 LYS A N 1
ATOM 878 C CA . LYS A 1 108 ? 10.767 -0.061 -1.873 1.00 94.81 108 LYS A CA 1
ATOM 879 C C . LYS A 1 108 ? 11.105 0.600 -0.545 1.00 94.81 108 LYS A C 1
ATOM 881 O O . LYS A 1 108 ? 11.391 1.795 -0.485 1.00 94.81 108 LYS A O 1
ATOM 886 N N . GLN A 1 109 ? 11.187 -0.224 0.494 1.00 92.56 109 GLN A N 1
ATOM 887 C CA . GLN A 1 109 ? 11.782 0.189 1.757 1.00 92.56 109 GLN A CA 1
ATOM 888 C C . GLN A 1 109 ? 13.230 0.649 1.529 1.00 92.56 109 GLN A C 1
ATOM 890 O O . GLN A 1 109 ? 13.988 0.003 0.802 1.00 92.56 109 GLN A O 1
ATOM 895 N N . GLY A 1 110 ? 13.606 1.768 2.140 1.00 93.25 110 GLY A N 1
ATOM 896 C CA . GLY A 1 110 ? 14.907 2.413 1.983 1.00 93.25 110 GLY A CA 1
ATOM 897 C C . GLY A 1 110 ? 14.979 3.411 0.827 1.00 93.25 110 GLY A C 1
ATOM 898 O O . GLY A 1 110 ? 15.963 4.142 0.732 1.00 93.25 110 GLY A O 1
ATOM 899 N N . ALA A 1 111 ? 13.962 3.483 -0.039 1.00 92.75 111 ALA A N 1
ATOM 900 C CA . ALA A 1 111 ? 13.952 4.438 -1.146 1.00 92.75 111 ALA A CA 1
ATOM 901 C C . ALA A 1 111 ? 13.493 5.846 -0.727 1.00 92.75 111 ALA A C 1
ATOM 903 O O . ALA A 1 111 ? 13.819 6.824 -1.396 1.00 92.75 111 ALA A O 1
ATOM 904 N N . ASN A 1 112 ? 12.757 5.967 0.383 1.00 94.38 112 ASN A N 1
ATOM 905 C CA . ASN A 1 112 ? 12.372 7.252 0.960 1.00 94.38 112 ASN A CA 1
ATOM 906 C C . ASN A 1 112 ? 12.318 7.151 2.493 1.00 94.38 112 ASN A C 1
ATOM 908 O O . ASN A 1 112 ? 11.403 6.553 3.057 1.00 94.38 112 ASN A O 1
ATOM 912 N N . ALA A 1 113 ? 13.281 7.789 3.164 1.00 95.44 113 ALA A N 1
ATOM 913 C CA . ALA A 1 113 ? 13.423 7.720 4.619 1.00 95.44 113 ALA A CA 1
ATOM 914 C C . ALA A 1 113 ? 12.208 8.278 5.385 1.00 95.44 113 ALA A C 1
ATOM 916 O O . ALA A 1 113 ? 11.859 7.763 6.447 1.00 95.44 113 ALA A O 1
ATOM 917 N N . THR A 1 114 ? 11.548 9.310 4.852 1.00 95.94 114 THR A N 1
ATOM 918 C CA . THR A 1 114 ? 10.346 9.898 5.462 1.00 95.94 114 THR A CA 1
ATOM 919 C C . THR A 1 114 ? 9.178 8.921 5.393 1.00 95.94 114 THR A C 1
ATOM 921 O O . THR A 1 114 ? 8.539 8.646 6.407 1.00 95.94 114 THR A O 1
ATOM 924 N N . LEU A 1 115 ? 8.933 8.349 4.212 1.00 96.38 115 LEU A N 1
ATOM 925 C CA . LEU A 1 115 ? 7.877 7.366 3.997 1.00 96.38 115 LEU A CA 1
ATOM 926 C C . LEU A 1 115 ? 8.102 6.112 4.852 1.00 96.38 115 LEU A C 1
ATOM 928 O O . LEU A 1 115 ? 7.154 5.590 5.439 1.00 96.38 115 LEU A O 1
ATOM 932 N N . ASP A 1 116 ? 9.348 5.653 4.969 1.00 96.94 116 ASP A N 1
ATOM 933 C CA . ASP A 1 116 ? 9.710 4.526 5.830 1.00 96.94 116 ASP A CA 1
ATOM 934 C C . ASP A 1 116 ? 9.390 4.820 7.303 1.00 96.94 116 ASP A C 1
ATOM 936 O O . ASP A 1 116 ? 8.684 4.045 7.953 1.00 96.94 116 ASP A O 1
ATOM 940 N N . ALA A 1 117 ? 9.820 5.975 7.820 1.00 97.69 117 ALA A N 1
ATOM 941 C CA . ALA A 1 117 ? 9.567 6.374 9.205 1.00 97.69 117 ALA A CA 1
ATOM 942 C C . ALA A 1 117 ? 8.065 6.520 9.523 1.00 97.69 117 ALA A C 1
ATOM 944 O O . ALA A 1 117 ? 7.602 6.134 10.608 1.00 97.69 117 ALA A O 1
ATOM 945 N N . LEU A 1 118 ? 7.286 7.050 8.575 1.00 98.00 118 LEU A N 1
ATOM 946 C CA . LEU A 1 118 ? 5.832 7.161 8.691 1.00 98.00 118 LEU A CA 1
ATOM 947 C C . LEU A 1 118 ? 5.166 5.780 8.700 1.00 98.00 118 LEU A C 1
ATOM 949 O O . LEU A 1 118 ? 4.340 5.501 9.572 1.00 98.00 118 LEU A O 1
ATOM 953 N N . ASN A 1 119 ? 5.563 4.883 7.793 1.00 97.06 119 ASN A N 1
ATOM 954 C CA . ASN A 1 119 ? 5.045 3.514 7.739 1.00 97.06 119 ASN A CA 1
ATOM 955 C C . ASN A 1 119 ? 5.378 2.714 9.004 1.00 97.06 119 ASN A C 1
ATOM 957 O O . ASN A 1 119 ? 4.521 2.001 9.538 1.00 97.06 119 ASN A O 1
ATOM 961 N N . GLU A 1 120 ? 6.593 2.845 9.534 1.00 97.44 120 GLU A N 1
ATOM 962 C CA . GLU A 1 120 ? 6.976 2.233 10.807 1.00 97.44 120 GLU A CA 1
ATOM 963 C C . GLU A 1 120 ? 6.126 2.760 11.967 1.00 97.44 120 GLU A C 1
ATOM 965 O O . GLU A 1 120 ? 5.606 1.980 12.776 1.00 97.44 120 GLU A O 1
ATOM 970 N N . SER A 1 121 ? 5.923 4.078 12.020 1.00 97.62 121 SER A N 1
ATOM 971 C CA . SER A 1 121 ? 5.083 4.722 13.032 1.00 97.62 121 SER A CA 1
ATOM 972 C C . SER A 1 121 ? 3.631 4.254 12.946 1.00 97.62 121 SER A C 1
ATOM 974 O O . SER A 1 121 ? 3.044 3.894 13.971 1.00 97.62 121 SER A O 1
ATOM 976 N N . LEU A 1 122 ? 3.072 4.172 11.736 1.00 97.00 122 LEU A N 1
ATOM 977 C CA . LEU A 1 122 ? 1.730 3.655 11.483 1.00 97.00 122 LEU A CA 1
ATOM 978 C C . LEU A 1 122 ? 1.594 2.207 11.963 1.00 97.00 122 LEU A C 1
ATOM 980 O O . LEU A 1 122 ? 0.650 1.866 12.679 1.00 97.00 122 LEU A O 1
ATOM 984 N N . ASN A 1 123 ? 2.558 1.354 11.614 1.00 96.19 123 ASN A N 1
ATOM 985 C CA . ASN A 1 123 ? 2.572 -0.052 12.007 1.00 96.19 123 ASN A CA 1
ATOM 986 C C . ASN A 1 123 ? 2.670 -0.224 13.528 1.00 96.19 123 ASN A C 1
ATOM 988 O O . ASN A 1 123 ? 1.992 -1.084 14.100 1.00 96.19 123 ASN A O 1
ATOM 992 N N . ARG A 1 124 ? 3.475 0.604 14.205 1.00 97.06 124 ARG A N 1
ATOM 993 C CA . ARG A 1 124 ? 3.565 0.619 15.671 1.00 97.06 124 ARG A CA 1
ATOM 994 C C . ARG A 1 124 ? 2.227 0.997 16.305 1.00 97.06 124 ARG A C 1
ATOM 996 O O . ARG A 1 124 ? 1.763 0.275 17.186 1.00 97.06 124 ARG A O 1
ATOM 1003 N N . LEU A 1 125 ? 1.592 2.070 15.831 1.00 95.50 125 LEU A N 1
ATOM 1004 C CA . LEU A 1 125 ? 0.302 2.540 16.348 1.00 95.50 125 LEU A CA 1
ATOM 1005 C C . LEU A 1 125 ? -0.819 1.517 16.122 1.00 95.50 125 LEU A C 1
ATOM 1007 O O . LEU A 1 125 ? -1.600 1.255 17.034 1.00 95.50 125 LEU A O 1
ATOM 1011 N N . LYS A 1 126 ? -0.871 0.875 14.947 1.00 93.62 126 LYS A N 1
ATOM 1012 C CA . LYS A 1 126 ? -1.826 -0.212 14.665 1.00 93.62 126 LYS A CA 1
ATOM 1013 C C . LYS A 1 126 ? -1.665 -1.374 15.649 1.00 93.62 126 LYS A C 1
ATOM 1015 O O . LYS A 1 126 ? -2.645 -1.826 16.233 1.00 93.62 126 LYS A O 1
ATOM 1020 N N . LYS A 1 127 ? -0.426 -1.812 15.907 1.00 94.06 127 LYS A N 1
ATOM 1021 C CA . LYS A 1 127 ? -0.141 -2.860 16.907 1.00 94.06 127 LYS A CA 1
ATOM 1022 C C . LYS A 1 127 ? -0.549 -2.439 18.321 1.00 94.06 127 LYS A C 1
ATOM 1024 O O . LYS A 1 127 ? -1.022 -3.271 19.090 1.00 94.06 127 LYS A O 1
ATOM 1029 N N . GLU A 1 128 ? -0.355 -1.174 18.679 1.00 94.19 128 GLU A N 1
ATOM 1030 C CA . GLU A 1 128 ? -0.773 -0.633 19.975 1.00 94.19 128 GLU A CA 1
ATOM 1031 C C . GLU A 1 128 ? -2.301 -0.615 20.120 1.00 94.19 128 GLU A C 1
ATOM 1033 O O . GLU A 1 128 ? -2.821 -1.078 21.133 1.00 94.19 128 GLU A O 1
ATOM 1038 N N . SER A 1 129 ? -3.025 -0.190 19.080 1.00 93.38 129 SER A N 1
ATOM 1039 C CA . SER A 1 129 ? -4.492 -0.221 19.039 1.00 93.38 129 SER A CA 1
ATOM 1040 C C . SER A 1 129 ? -5.031 -1.638 19.265 1.00 93.38 129 SER A C 1
ATOM 1042 O O . SER A 1 129 ? -5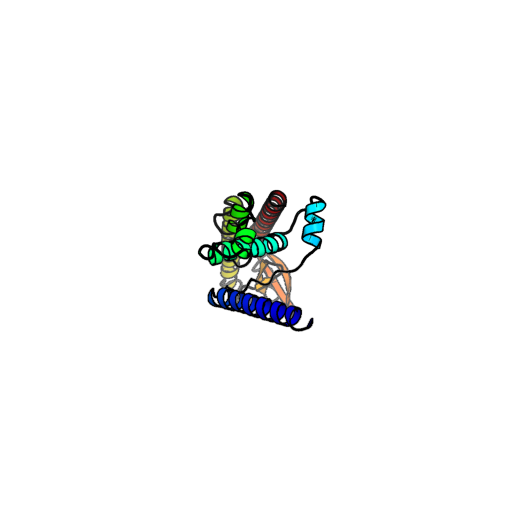.839 -1.853 20.169 1.00 93.38 129 SER A O 1
ATOM 1044 N N . VAL A 1 130 ? -4.491 -2.625 18.542 1.00 92.50 130 VAL A N 1
ATOM 1045 C CA . VAL A 1 130 ? -4.840 -4.046 18.710 1.00 92.50 130 VAL A CA 1
ATOM 1046 C C . VAL A 1 130 ? -4.604 -4.508 20.154 1.00 92.50 130 VAL A C 1
ATOM 1048 O O . VAL A 1 130 ? -5.460 -5.171 20.737 1.00 92.50 130 VAL A O 1
ATOM 1051 N N . LYS A 1 131 ? -3.483 -4.124 20.783 1.00 93.81 131 LYS A N 1
ATOM 1052 C CA . LYS A 1 131 ? -3.199 -4.474 22.188 1.00 93.81 131 LYS A CA 1
ATOM 1053 C C . LYS A 1 131 ? -4.250 -3.925 23.155 1.00 93.81 131 LYS A C 1
ATOM 1055 O O . LYS A 1 131 ? -4.635 -4.646 24.074 1.00 93.81 131 LYS A O 1
ATOM 1060 N N . ILE A 1 132 ? -4.727 -2.695 22.948 1.00 94.06 132 ILE A N 1
ATOM 1061 C CA . ILE A 1 132 ? -5.787 -2.103 23.779 1.00 94.06 132 ILE A CA 1
ATOM 1062 C C . ILE A 1 132 ? -7.076 -2.918 23.661 1.00 94.06 132 ILE A C 1
ATOM 1064 O O . ILE A 1 132 ? -7.657 -3.296 24.678 1.00 94.06 132 ILE A O 1
ATOM 1068 N N . ILE A 1 133 ? -7.503 -3.245 22.440 1.00 95.12 133 ILE A N 1
ATOM 1069 C CA . ILE A 1 133 ? -8.720 -4.040 22.223 1.00 95.12 133 ILE A CA 1
ATOM 1070 C C . ILE A 1 133 ? -8.585 -5.420 22.871 1.00 95.12 133 ILE A C 1
ATOM 1072 O O . ILE A 1 133 ? -9.452 -5.843 23.635 1.00 95.12 133 ILE A O 1
ATOM 1076 N N . HIS A 1 134 ? -7.446 -6.081 22.677 1.00 94.25 134 HIS A N 1
ATOM 1077 C CA . HIS A 1 134 ? -7.151 -7.372 23.296 1.00 94.25 134 HIS A CA 1
ATOM 1078 C C . HIS A 1 134 ? -7.097 -7.343 24.828 1.00 94.25 134 HIS A C 1
ATOM 1080 O O . HIS A 1 134 ? -7.336 -8.379 25.457 1.00 94.25 134 HIS A O 1
ATOM 1086 N N . HIS A 1 135 ? -6.748 -6.205 25.429 1.00 94.62 135 HIS A N 1
ATOM 1087 C CA . HIS A 1 135 ? -6.794 -6.020 26.875 1.00 94.62 135 HIS A CA 1
ATOM 1088 C C . HIS A 1 135 ? -8.246 -6.001 27.368 1.00 94.62 135 HIS A C 1
ATOM 1090 O O . HIS A 1 135 ? -8.599 -6.777 28.257 1.00 94.62 135 HIS A O 1
ATOM 1096 N N . TYR A 1 136 ? -9.116 -5.207 26.737 1.00 94.88 136 TYR A N 1
ATOM 1097 C CA . TYR A 1 136 ? -10.539 -5.171 27.091 1.00 94.88 136 TYR A CA 1
ATOM 1098 C C . TYR A 1 136 ? -11.262 -6.488 26.815 1.00 94.88 136 TYR A C 1
ATOM 1100 O O . TYR A 1 136 ? -12.057 -6.922 27.644 1.00 94.88 136 TYR A O 1
ATOM 1108 N N . ALA A 1 137 ? -10.941 -7.167 25.711 1.00 94.25 137 ALA A N 1
ATOM 1109 C CA . ALA A 1 137 ? -11.512 -8.468 25.364 1.00 94.25 137 ALA A CA 1
ATOM 1110 C C . ALA A 1 137 ? -11.231 -9.562 26.417 1.00 94.25 137 ALA A C 1
ATOM 1112 O O . ALA A 1 137 ? -11.911 -10.584 26.447 1.00 94.25 137 ALA A O 1
ATOM 1113 N N . ARG A 1 138 ? -10.230 -9.364 27.287 1.00 94.88 138 ARG A N 1
ATOM 1114 C CA . ARG A 1 138 ? -9.886 -10.275 28.394 1.00 94.88 138 ARG A CA 1
ATOM 1115 C C . ARG A 1 138 ? -10.275 -9.729 29.770 1.00 94.88 138 ARG A C 1
ATOM 1117 O O . ARG A 1 138 ? -9.986 -10.370 30.781 1.00 94.88 138 ARG A O 1
ATOM 1124 N N . SER A 1 139 ? -10.911 -8.560 29.830 1.00 93.94 139 SER A N 1
ATOM 1125 C CA . SER A 1 139 ? -11.343 -7.964 31.092 1.00 93.94 139 SER A CA 1
ATOM 1126 C C . SER A 1 139 ? -12.480 -8.776 31.709 1.00 93.94 139 SER A C 1
ATOM 1128 O O . SER A 1 139 ? -13.510 -9.009 31.077 1.00 93.94 139 SER A O 1
ATOM 1130 N N . LYS A 1 140 ? -12.318 -9.162 32.980 1.00 93.56 140 LYS A N 1
ATOM 1131 C CA . LYS A 1 140 ? -13.366 -9.856 33.746 1.00 93.56 140 LYS A CA 1
ATOM 1132 C C . LYS A 1 140 ? -14.611 -8.990 33.940 1.00 93.56 140 LYS A C 1
ATOM 1134 O O . LYS A 1 140 ? -15.712 -9.523 33.974 1.00 93.56 140 LYS A O 1
ATOM 1139 N N . GLU A 1 141 ? -14.434 -7.674 34.040 1.00 93.69 141 GLU A N 1
ATOM 1140 C CA . GLU A 1 141 ? -15.529 -6.709 34.183 1.00 93.69 141 GLU A CA 1
ATOM 1141 C C . GLU A 1 141 ? -16.377 -6.623 32.907 1.00 93.69 141 GLU A C 1
ATOM 1143 O O . GLU A 1 141 ? -17.599 -6.503 32.970 1.00 93.69 141 GLU A O 1
ATOM 1148 N N . LEU A 1 142 ? -15.735 -6.746 31.740 1.00 95.19 142 LEU A N 1
ATOM 1149 C CA . LEU A 1 142 ? -16.407 -6.647 30.447 1.00 95.19 142 LEU A CA 1
ATOM 1150 C C . LEU A 1 142 ? -16.942 -7.994 29.933 1.00 95.19 142 LEU A C 1
ATOM 1152 O O . LEU A 1 142 ? -17.835 -8.013 29.086 1.00 95.19 142 LEU A O 1
ATOM 1156 N N . ALA A 1 143 ? -16.445 -9.114 30.467 1.00 95.44 143 ALA A N 1
ATOM 1157 C CA . ALA A 1 143 ? -16.805 -10.473 30.060 1.00 95.44 143 ALA A CA 1
ATOM 1158 C C . ALA A 1 143 ? -18.319 -10.743 29.921 1.00 95.44 143 ALA A C 1
ATOM 1160 O O . ALA A 1 143 ? -18.697 -11.367 28.930 1.00 95.44 143 ALA A O 1
ATOM 1161 N N . PRO A 1 144 ? -19.212 -10.261 30.814 1.00 95.94 144 PRO A N 1
ATOM 1162 C CA . PRO A 1 144 ? -20.655 -10.492 30.667 1.00 95.94 144 PRO A CA 1
ATOM 1163 C C . PRO A 1 144 ? -21.265 -9.839 29.416 1.00 95.94 144 PRO A C 1
ATOM 1165 O O . PRO A 1 144 ? -22.271 -10.319 28.883 1.00 95.94 144 PRO A O 1
ATOM 1168 N N . TYR A 1 145 ? -20.657 -8.747 28.948 1.00 96.88 145 TYR A N 1
ATOM 1169 C CA . TYR A 1 145 ? -21.143 -7.944 27.829 1.00 96.88 145 TYR A CA 1
ATOM 1170 C C . TYR A 1 145 ? -20.487 -8.318 26.501 1.00 96.88 145 TYR A C 1
ATOM 1172 O O . TYR A 1 145 ? -21.048 -8.003 25.456 1.00 96.88 145 TYR A O 1
ATOM 1180 N N . LEU A 1 146 ? -19.333 -8.987 26.514 1.00 96.38 146 LEU A N 1
ATOM 1181 C CA . LEU A 1 146 ? -18.667 -9.442 25.295 1.00 96.38 146 LEU A CA 1
ATOM 1182 C C . LEU A 1 146 ? -19.519 -10.493 24.572 1.00 96.38 146 LEU A C 1
ATOM 1184 O O . LEU A 1 146 ? -20.042 -11.435 25.172 1.00 96.38 146 LEU A O 1
ATOM 1188 N N . VAL A 1 147 ? -19.684 -10.303 23.264 1.00 96.25 147 VAL A N 1
ATOM 1189 C CA . VAL A 1 147 ? -20.262 -11.321 22.375 1.00 96.25 147 VAL A CA 1
ATOM 1190 C C . VAL A 1 147 ? -19.211 -12.385 22.074 1.00 96.25 147 VAL A C 1
ATOM 1192 O O . VAL A 1 147 ? -19.503 -13.576 22.135 1.00 96.25 147 VAL A O 1
ATOM 1195 N N . ASP A 1 148 ? -17.983 -11.941 21.825 1.00 94.06 148 ASP A N 1
ATOM 1196 C CA . ASP A 1 148 ? -16.793 -12.760 21.642 1.00 94.06 148 ASP A CA 1
ATOM 1197 C C . ASP A 1 148 ? -15.548 -11.987 22.121 1.00 94.06 148 ASP A C 1
ATOM 1199 O O . ASP A 1 148 ? -15.635 -10.837 22.554 1.00 94.06 148 ASP A O 1
ATOM 1203 N N . THR A 1 149 ? -14.387 -12.640 22.088 1.00 92.75 149 THR A N 1
ATOM 1204 C CA . THR A 1 149 ? -13.093 -12.061 22.494 1.00 92.75 149 THR A CA 1
ATOM 1205 C C . THR A 1 149 ? -12.219 -11.656 21.304 1.00 92.75 149 THR A C 1
ATOM 1207 O O . THR A 1 149 ? -11.033 -11.355 21.481 1.00 92.75 149 THR A O 1
ATOM 1210 N N . GLN A 1 150 ? -12.773 -11.685 20.092 1.00 91.50 150 GLN A N 1
ATOM 1211 C CA . GLN A 1 150 ? -12.063 -11.341 18.869 1.00 91.50 150 GLN A CA 1
ATOM 1212 C C . GLN A 1 150 ? -12.049 -9.822 18.678 1.00 91.50 150 GLN A C 1
ATOM 1214 O O . GLN A 1 150 ? -12.928 -9.096 19.143 1.00 91.50 150 GLN A O 1
ATOM 1219 N N . SER A 1 151 ? -11.012 -9.339 17.998 1.00 90.00 151 SER A N 1
ATOM 1220 C CA . SER A 1 151 ? -10.978 -7.962 17.515 1.00 90.00 151 SER A CA 1
ATOM 1221 C C . SER A 1 151 ? -11.733 -7.889 16.194 1.00 90.00 151 SER A C 1
ATOM 1223 O O . SER A 1 151 ? -11.559 -8.759 15.339 1.00 90.00 151 SER A O 1
ATOM 1225 N N . HIS A 1 152 ? -12.568 -6.867 16.029 1.00 93.44 152 HIS A N 1
ATOM 1226 C CA . HIS A 1 152 ? -13.343 -6.645 14.810 1.00 93.44 152 HIS A CA 1
ATOM 1227 C C . HIS A 1 152 ? -12.882 -5.360 14.130 1.00 93.44 152 HIS A C 1
ATOM 1229 O O . HIS A 1 152 ? -12.749 -4.332 14.789 1.00 93.44 152 HIS A O 1
ATOM 1235 N N . LEU A 1 153 ? -12.718 -5.385 12.807 1.00 93.00 153 LEU A N 1
ATOM 1236 C CA . LEU A 1 153 ? -12.348 -4.201 12.032 1.00 93.00 153 LEU A CA 1
ATOM 1237 C C . LEU A 1 153 ? -13.599 -3.520 11.458 1.00 93.00 153 LEU A C 1
ATOM 1239 O O . LEU A 1 153 ? -14.284 -4.088 10.605 1.00 93.00 153 LEU A O 1
ATOM 1243 N N . LYS A 1 154 ? -13.890 -2.291 11.901 1.00 93.69 154 LYS A N 1
ATOM 1244 C CA . LYS A 1 154 ? -15.031 -1.478 11.443 1.00 93.69 154 LYS A CA 1
ATOM 1245 C C . LYS A 1 154 ? -14.611 -0.050 11.139 1.00 93.69 154 LYS A C 1
ATOM 1247 O O . LYS A 1 154 ? -13.987 0.603 11.965 1.00 93.69 154 LYS A O 1
ATOM 1252 N N . HIS A 1 155 ? -14.942 0.427 9.937 1.00 88.50 155 HIS A N 1
ATOM 1253 C CA . HIS A 1 155 ? -14.517 1.742 9.434 1.00 88.50 155 HIS A CA 1
ATOM 1254 C C . HIS A 1 155 ? -13.000 1.992 9.583 1.00 88.50 155 HIS A C 1
ATOM 1256 O O . HIS A 1 155 ? -12.572 3.107 9.855 1.00 88.50 155 HIS A O 1
ATOM 1262 N N . GLY A 1 156 ? -12.182 0.941 9.450 1.00 85.50 156 GLY A N 1
ATOM 1263 C CA . GLY A 1 156 ? -10.727 1.025 9.622 1.00 85.50 156 GLY A CA 1
ATOM 1264 C C . GLY A 1 156 ? -10.233 1.020 11.075 1.00 85.50 156 GLY A C 1
ATOM 1265 O O . GLY A 1 156 ? -9.025 1.097 11.292 1.00 85.50 156 GLY A O 1
ATOM 1266 N N . TYR A 1 157 ? -11.124 0.884 12.060 1.00 89.50 157 TYR A N 1
ATOM 1267 C CA . TYR A 1 157 ? -10.783 0.810 13.480 1.00 89.50 157 TYR A CA 1
ATOM 1268 C C . TYR A 1 157 ? -11.007 -0.586 14.055 1.00 89.50 157 TYR A C 1
ATOM 1270 O O . TYR A 1 157 ? -12.024 -1.229 13.794 1.00 89.50 157 TYR A O 1
ATOM 1278 N N . GLU A 1 158 ? -10.067 -1.028 14.883 1.00 92.06 158 GLU A N 1
ATOM 1279 C CA . GLU A 1 158 ? -10.221 -2.224 15.708 1.00 92.06 158 GLU A CA 1
ATOM 1280 C C . GLU A 1 158 ? -11.185 -1.931 16.863 1.00 92.06 158 GLU A C 1
ATOM 1282 O O . GLU A 1 158 ? -11.066 -0.911 17.550 1.00 92.06 158 GLU A O 1
ATOM 1287 N N . CYS A 1 159 ? -12.160 -2.809 17.074 1.00 95.31 159 CYS A N 1
ATOM 1288 C CA . CYS A 1 159 ? -13.240 -2.595 18.028 1.00 95.31 159 CYS A CA 1
ATOM 1289 C C . CYS A 1 159 ? -13.724 -3.899 18.675 1.00 95.31 159 CYS A C 1
ATOM 1291 O O . CYS A 1 159 ? -13.420 -5.005 18.225 1.00 95.31 159 CYS A O 1
ATOM 1293 N N . LEU A 1 160 ? -14.479 -3.745 19.764 1.00 96.69 160 LEU A N 1
ATOM 1294 C CA . LEU A 1 160 ? -15.098 -4.839 20.513 1.00 96.69 160 LEU A CA 1
ATOM 1295 C C . LEU A 1 160 ? -16.537 -5.044 20.050 1.00 96.69 160 LEU A C 1
ATOM 1297 O O . LEU A 1 160 ? -17.229 -4.068 19.759 1.00 96.69 160 LEU A O 1
ATOM 1301 N N . LEU A 1 161 ? -17.020 -6.286 20.079 1.00 97.19 161 LEU A N 1
ATOM 1302 C CA . LEU A 1 161 ? -18.428 -6.599 19.847 1.00 97.19 161 LEU A CA 1
ATOM 1303 C C . LEU A 1 161 ? -19.149 -6.872 21.174 1.00 97.19 161 LEU A C 1
ATOM 1305 O O . LEU A 1 161 ? -18.839 -7.834 21.879 1.00 97.19 161 LEU A O 1
ATOM 1309 N N . LEU A 1 162 ? -20.118 -6.020 21.518 1.00 97.50 162 LEU A N 1
ATOM 1310 C CA . LEU A 1 162 ? -20.771 -6.010 22.831 1.00 97.50 162 LEU A CA 1
ATOM 1311 C C . LEU A 1 162 ? -22.299 -6.164 22.745 1.00 97.50 162 LEU A C 1
ATOM 1313 O O . LEU A 1 162 ? -22.957 -5.617 21.858 1.00 97.50 162 LEU A O 1
ATOM 1317 N N . LYS A 1 163 ? -22.882 -6.866 23.720 1.00 96.56 163 LYS A N 1
ATOM 1318 C CA . LYS A 1 163 ? -24.323 -6.894 24.027 1.00 96.56 163 LYS A CA 1
ATOM 1319 C C . LYS A 1 163 ? -24.735 -5.594 24.714 1.00 96.56 163 LYS A C 1
ATOM 1321 O O . LYS A 1 163 ? -23.911 -4.959 25.356 1.00 96.56 163 LYS A O 1
ATOM 1326 N N . SER A 1 164 ? -26.011 -5.218 24.653 1.00 93.31 164 SER A N 1
ATOM 1327 C CA . SER A 1 164 ? -26.533 -4.037 25.363 1.00 93.31 164 SER A CA 1
ATOM 1328 C C . SER A 1 164 ? -26.202 -4.035 26.865 1.00 93.31 164 SER A C 1
ATOM 1330 O O . SER A 1 164 ? -26.118 -5.093 27.483 1.00 93.31 164 SER A O 1
ATOM 1332 N N . GLY A 1 165 ? -26.086 -2.846 27.465 1.00 93.62 165 GLY A N 1
ATOM 1333 C CA . GLY A 1 165 ? -25.845 -2.682 28.906 1.00 93.62 165 GLY A CA 1
ATOM 1334 C C . GLY A 1 165 ? -24.379 -2.478 29.303 1.00 93.62 165 GLY A C 1
ATOM 1335 O O . GLY A 1 165 ? -24.103 -2.242 30.472 1.00 93.62 165 GLY A O 1
ATOM 1336 N N . PHE A 1 166 ? -23.444 -2.481 28.347 1.00 94.75 166 PHE A N 1
ATOM 1337 C CA . PHE A 1 166 ? -22.008 -2.281 28.605 1.00 94.75 166 PHE A CA 1
ATOM 1338 C C . PHE A 1 166 ? -21.628 -0.869 29.087 1.00 94.75 166 PHE A C 1
ATOM 1340 O O . PHE A 1 166 ? -20.493 -0.654 29.504 1.00 94.75 166 PHE A O 1
ATOM 1347 N N . SER A 1 167 ? -22.530 0.117 29.003 1.00 92.19 167 SER A N 1
ATOM 1348 C CA . SER A 1 167 ? -22.208 1.542 29.192 1.00 92.19 167 SER A CA 1
ATOM 1349 C C . SER A 1 167 ? -21.700 1.906 30.593 1.00 92.19 167 SER A C 1
ATOM 1351 O O . SER A 1 167 ? -21.122 2.984 30.763 1.00 92.19 167 SER A O 1
ATOM 1353 N N . SER A 1 168 ? -21.938 1.057 31.597 1.00 91.62 168 SER A N 1
ATOM 1354 C CA . SER A 1 168 ? -21.364 1.181 32.942 1.00 91.62 168 SER A CA 1
ATOM 1355 C C . SER A 1 168 ? -19.944 0.611 33.036 1.00 91.62 168 SER A C 1
ATOM 1357 O O . SER A 1 168 ? -19.146 1.159 33.784 1.00 91.62 168 SER A O 1
ATOM 1359 N N . ALA A 1 169 ? -19.625 -0.429 32.258 1.00 94.12 169 ALA A N 1
ATOM 1360 C CA . ALA A 1 169 ? -18.344 -1.141 32.284 1.00 94.12 169 ALA A CA 1
ATOM 1361 C C . ALA A 1 169 ? -17.285 -0.540 31.343 1.00 94.12 169 ALA A C 1
ATOM 1363 O O . ALA A 1 169 ? -16.088 -0.661 31.584 1.00 94.12 169 ALA A O 1
ATOM 1364 N N . ILE A 1 170 ? -17.699 0.090 30.239 1.00 95.00 170 ILE A N 1
ATOM 1365 C CA . ILE A 1 170 ? -16.766 0.691 29.280 1.00 95.00 170 ILE A CA 1
ATOM 1366 C C . ILE A 1 170 ? -17.363 1.922 28.594 1.00 95.00 170 ILE A C 1
ATOM 1368 O O . ILE A 1 170 ? -18.528 1.942 28.190 1.00 95.00 170 ILE A O 1
ATOM 1372 N N . LYS A 1 171 ? -16.536 2.964 28.453 1.00 95.12 171 LYS A N 1
ATOM 1373 C CA . LYS A 1 171 ? -16.838 4.173 27.679 1.00 95.12 171 LYS A CA 1
ATOM 1374 C C . LYS A 1 171 ? -16.162 4.109 26.313 1.00 95.12 171 LYS A C 1
ATOM 1376 O O . LYS A 1 171 ? -15.049 3.600 26.171 1.00 95.12 171 LYS A O 1
ATOM 1381 N N . GLY A 1 172 ? -16.850 4.618 25.299 1.00 94.88 172 GLY A N 1
ATOM 1382 C CA . GLY A 1 172 ? -16.380 4.569 23.925 1.00 94.88 172 GLY A CA 1
ATOM 1383 C C . GLY A 1 172 ? -17.420 5.071 22.934 1.00 94.88 172 GLY A C 1
ATOM 1384 O O . GLY A 1 172 ? -18.521 5.465 23.318 1.00 94.88 172 GLY A O 1
ATOM 1385 N N . VAL A 1 173 ? -17.057 5.033 21.657 1.00 95.19 173 VAL A N 1
ATOM 1386 C CA . VAL A 1 173 ? -17.931 5.406 20.542 1.00 95.19 173 VAL A CA 1
ATOM 1387 C C . VAL A 1 173 ? -18.443 4.137 19.877 1.00 95.19 173 VAL A C 1
ATOM 1389 O O . VAL A 1 173 ? -17.666 3.237 19.555 1.00 95.19 173 VAL A O 1
ATOM 1392 N N . VAL A 1 174 ? -19.757 4.060 19.679 1.00 95.81 174 VAL A N 1
ATOM 1393 C CA . VAL A 1 174 ? -20.371 2.997 18.879 1.00 95.81 174 VAL A CA 1
ATOM 1394 C C . VAL A 1 174 ? -20.140 3.325 17.409 1.00 95.81 174 VAL A C 1
ATOM 1396 O O . VAL A 1 174 ? -20.611 4.350 16.926 1.00 95.81 174 VAL A O 1
ATOM 1399 N N . LEU A 1 175 ? -19.411 2.456 16.715 1.00 95.00 175 LEU A N 1
ATOM 1400 C CA . LEU A 1 175 ? -19.102 2.604 15.294 1.00 95.00 175 LEU A CA 1
ATOM 1401 C C . LEU A 1 175 ? -20.263 2.136 14.413 1.00 95.00 175 LEU A C 1
ATOM 1403 O O . LEU A 1 175 ? -20.568 2.760 13.403 1.00 95.00 175 LEU A O 1
ATOM 1407 N N . GLU A 1 176 ? -20.887 1.016 14.781 1.00 96.06 176 GLU A N 1
ATOM 1408 C CA . GLU A 1 176 ? -21.951 0.371 14.010 1.00 96.06 176 GLU A CA 1
ATOM 1409 C C . GLU A 1 176 ? -22.736 -0.604 14.909 1.00 96.06 176 GLU A C 1
ATOM 1411 O O . GLU A 1 176 ? -22.267 -1.000 15.984 1.00 96.06 176 GLU A O 1
ATOM 1416 N N . ARG A 1 177 ? -23.915 -1.041 14.453 1.00 95.44 177 ARG A N 1
ATOM 1417 C CA . ARG A 1 177 ? -24.637 -2.179 15.034 1.00 95.44 177 ARG A CA 1
ATOM 1418 C C . ARG A 1 177 ? -24.526 -3.395 14.124 1.00 95.44 177 ARG A C 1
ATOM 1420 O O . ARG A 1 177 ? -24.598 -3.266 12.908 1.00 95.44 177 ARG A O 1
ATOM 1427 N N . SER A 1 178 ? -24.380 -4.579 14.707 1.00 95.19 178 SER A N 1
ATOM 1428 C CA . SER A 1 178 ? -24.454 -5.823 13.943 1.00 95.19 178 SER A CA 1
ATOM 1429 C C . SER A 1 178 ? -25.894 -6.120 13.516 1.00 95.19 178 SER A C 1
ATOM 1431 O O . SER A 1 178 ? -26.848 -5.612 14.111 1.00 95.19 178 SER A O 1
ATOM 1433 N N . ALA A 1 179 ? -26.062 -7.014 12.537 1.00 92.81 179 ALA A N 1
ATOM 1434 C CA . ALA A 1 179 ? -27.379 -7.492 12.107 1.00 92.81 179 ALA A CA 1
ATOM 1435 C C . ALA A 1 179 ? -28.193 -8.128 13.255 1.00 92.81 179 ALA A C 1
ATOM 1437 O O . ALA A 1 179 ? -29.413 -8.012 13.290 1.00 92.81 179 ALA A O 1
ATOM 1438 N N . ASN A 1 180 ? -27.512 -8.726 14.239 1.00 92.94 180 ASN A N 1
ATOM 1439 C CA . ASN A 1 180 ? -28.128 -9.325 15.429 1.00 92.94 180 ASN A CA 1
ATOM 1440 C C . ASN A 1 180 ? -28.359 -8.307 16.565 1.00 92.94 180 ASN A C 1
ATOM 1442 O O . ASN A 1 180 ? -28.719 -8.684 17.678 1.00 92.94 180 ASN A O 1
ATOM 1446 N N . GLY A 1 181 ? -28.125 -7.014 16.314 1.00 93.62 181 GLY A N 1
ATOM 1447 C CA . GLY A 1 181 ? -28.394 -5.927 17.255 1.00 93.62 181 GLY A CA 1
ATOM 1448 C C . GLY A 1 181 ? -27.289 -5.633 18.274 1.00 93.62 181 GLY A C 1
ATOM 1449 O O . GLY A 1 181 ? -27.509 -4.769 19.130 1.00 93.62 181 GLY A O 1
ATOM 1450 N N . TYR A 1 182 ? -26.127 -6.293 18.180 1.00 97.12 182 TYR A N 1
ATOM 1451 C CA . TYR A 1 182 ? -24.936 -6.023 19.002 1.00 97.12 182 TYR A CA 1
ATOM 1452 C C . TYR A 1 182 ? -24.232 -4.733 18.576 1.00 97.12 182 TYR A C 1
ATOM 1454 O O . TYR A 1 182 ? -24.518 -4.181 17.517 1.00 97.12 182 TYR A O 1
ATOM 1462 N N . PHE A 1 183 ? -23.302 -4.252 19.395 1.00 97.38 183 PHE A N 1
ATOM 1463 C CA . PHE A 1 183 ? -22.640 -2.964 19.214 1.00 97.38 183 PHE A CA 1
ATOM 1464 C C . PHE A 1 183 ? -21.149 -3.153 18.956 1.00 97.38 183 PHE A C 1
ATOM 1466 O O . PHE A 1 183 ? -20.462 -3.769 19.769 1.00 97.38 183 PHE A O 1
ATOM 1473 N N . TYR A 1 184 ? -20.654 -2.582 17.860 1.00 97.25 184 TYR A N 1
ATOM 1474 C CA . TYR A 1 184 ? -19.223 -2.433 17.612 1.00 97.25 184 TYR A CA 1
ATOM 1475 C C . TYR A 1 184 ? -18.732 -1.175 18.326 1.00 97.25 184 TYR A C 1
ATOM 1477 O O . TYR A 1 184 ? -19.075 -0.061 17.927 1.00 97.25 184 TYR A O 1
ATOM 1485 N N . LEU A 1 185 ? -17.975 -1.344 19.407 1.00 96.75 185 LEU A N 1
ATOM 1486 C CA . LEU A 1 185 ? -17.529 -0.253 20.269 1.00 96.75 185 LEU A CA 1
ATOM 1487 C C . LEU A 1 185 ? -16.023 -0.026 20.134 1.00 96.75 185 LEU A C 1
ATOM 1489 O O . LEU A 1 185 ? -15.230 -0.934 20.388 1.00 96.75 185 LEU A O 1
ATOM 1493 N N . LEU A 1 186 ? -15.637 1.213 19.830 1.00 96.38 186 LEU A N 1
ATOM 1494 C CA . LEU A 1 186 ? -14.268 1.703 19.966 1.00 96.38 186 LEU A CA 1
ATOM 1495 C C . LEU A 1 186 ? -14.071 2.305 21.372 1.00 96.38 186 LEU A C 1
ATOM 1497 O O . LEU A 1 186 ? -14.656 3.357 21.662 1.00 96.38 186 LEU A O 1
ATOM 1501 N N . PRO A 1 187 ? -13.256 1.688 22.251 1.00 95.44 187 PRO A N 1
ATOM 1502 C CA . PRO A 1 187 ? -12.991 2.210 23.591 1.00 95.44 187 PRO A CA 1
ATOM 1503 C C . PRO A 1 187 ? -12.365 3.604 23.563 1.00 95.44 187 PRO A C 1
ATOM 1505 O O . PRO A 1 187 ? -11.548 3.905 22.695 1.00 95.44 187 PRO A O 1
ATOM 1508 N N . GLU A 1 188 ? -12.679 4.437 24.553 1.00 94.44 188 GLU A N 1
ATOM 1509 C CA . GLU A 1 188 ? -12.126 5.796 24.673 1.00 94.44 188 GLU A CA 1
ATOM 1510 C C . GLU A 1 188 ? -10.588 5.830 24.681 1.00 94.44 188 GLU A C 1
ATOM 1512 O O . GLU A 1 188 ? -9.972 6.660 24.012 1.00 94.44 188 GLU A O 1
ATOM 1517 N N . SER A 1 189 ? -9.950 4.867 25.345 1.00 91.38 189 SER A N 1
ATOM 1518 C CA . SER A 1 189 ? -8.488 4.725 25.363 1.00 91.38 189 SER A CA 1
ATOM 1519 C C . SER A 1 189 ? -7.886 4.418 23.984 1.00 91.38 189 SER A C 1
ATOM 1521 O O . SER A 1 189 ? -6.757 4.823 23.710 1.00 91.38 189 SER A O 1
ATOM 1523 N N . ALA A 1 190 ? -8.639 3.771 23.088 1.00 93.88 190 ALA A N 1
ATOM 1524 C CA . ALA A 1 190 ? -8.216 3.495 21.717 1.00 93.88 190 ALA A CA 1
ATOM 1525 C C . ALA A 1 190 ? -8.474 4.674 20.760 1.00 93.88 190 ALA A C 1
ATOM 1527 O O . ALA A 1 190 ? -7.824 4.754 19.717 1.00 93.88 190 ALA A O 1
ATOM 1528 N N . GLN A 1 191 ? -9.356 5.622 21.107 1.00 92.94 191 GLN A N 1
ATOM 1529 C CA . GLN A 1 191 ? -9.700 6.757 20.235 1.00 92.94 191 GLN A CA 1
ATOM 1530 C C . GLN A 1 191 ? -8.498 7.661 19.943 1.00 92.94 191 GLN A C 1
ATOM 1532 O O . GLN A 1 191 ? -8.281 8.047 18.797 1.00 92.94 191 GLN A O 1
ATOM 1537 N N . LYS A 1 192 ? -7.664 7.951 20.951 1.00 90.69 192 LYS A N 1
ATOM 1538 C CA . LYS A 1 192 ? -6.448 8.765 20.757 1.00 90.69 192 LYS A CA 1
ATOM 1539 C C . LYS A 1 192 ? -5.467 8.108 19.784 1.00 90.69 192 LYS A C 1
ATOM 1541 O O . LYS A 1 192 ? -4.824 8.796 18.996 1.00 90.69 192 LYS A O 1
ATOM 1546 N N . ILE A 1 193 ? -5.350 6.781 19.824 1.00 93.75 193 ILE A N 1
ATOM 1547 C CA . ILE A 1 193 ? -4.495 6.032 18.893 1.00 93.75 193 ILE A CA 1
ATOM 1548 C C . ILE A 1 193 ? -5.116 6.024 17.497 1.00 93.75 193 ILE A C 1
ATOM 1550 O O . ILE A 1 193 ? -4.416 6.278 16.524 1.00 93.75 193 ILE A O 1
ATOM 1554 N N . ALA A 1 194 ? -6.426 5.803 17.399 1.00 92.56 194 ALA A N 1
ATOM 1555 C CA . ALA A 1 194 ? -7.174 5.842 16.145 1.00 92.56 194 ALA A CA 1
ATOM 1556 C C . ALA A 1 194 ? -7.033 7.191 15.410 1.00 92.56 194 ALA A C 1
ATOM 1558 O O . ALA A 1 194 ? -6.803 7.221 14.198 1.00 92.56 194 ALA A O 1
ATOM 1559 N N . GLN A 1 195 ? -7.087 8.305 16.145 1.00 92.69 195 GLN A N 1
ATOM 1560 C CA . GLN A 1 195 ? -6.836 9.644 15.603 1.00 92.69 195 GLN A CA 1
ATOM 1561 C C . GLN A 1 195 ? -5.411 9.776 15.055 1.00 92.69 195 GLN A C 1
ATOM 1563 O O . GLN A 1 195 ? -5.234 10.215 13.923 1.00 92.69 195 GLN A O 1
ATOM 1568 N N . LYS A 1 196 ? -4.397 9.323 15.806 1.00 94.88 196 LYS A N 1
ATOM 1569 C CA . LYS A 1 196 ? -2.999 9.336 15.343 1.00 94.88 196 LYS A CA 1
ATOM 1570 C C . LYS A 1 196 ? -2.772 8.451 14.118 1.00 94.88 196 LYS A C 1
ATOM 1572 O O . LYS A 1 196 ? -2.051 8.851 13.219 1.00 94.88 196 LYS A O 1
ATOM 1577 N N . ILE A 1 197 ? -3.392 7.270 14.059 1.00 95.12 197 ILE A N 1
ATOM 1578 C CA . ILE A 1 197 ? -3.340 6.387 12.880 1.00 95.12 197 ILE A CA 1
ATOM 1579 C C . ILE A 1 197 ? -3.873 7.122 11.650 1.00 95.12 197 ILE A C 1
ATOM 1581 O O . ILE A 1 197 ? -3.249 7.069 10.596 1.00 95.12 197 ILE A O 1
ATOM 1585 N N . THR A 1 198 ? -4.999 7.824 11.800 1.00 94.44 198 THR A N 1
ATOM 1586 C CA . THR A 1 198 ? -5.610 8.600 10.712 1.00 94.44 198 THR A CA 1
ATOM 1587 C C . THR A 1 198 ? -4.692 9.743 10.278 1.00 94.44 198 THR A C 1
ATOM 1589 O O . THR A 1 198 ? -4.451 9.921 9.091 1.00 94.44 198 THR A O 1
ATOM 1592 N N . GLN A 1 199 ? -4.119 10.475 11.238 1.00 96.44 199 GLN A N 1
ATOM 1593 C CA . GLN A 1 199 ? -3.176 11.556 10.962 1.00 96.44 199 GLN A CA 1
ATOM 1594 C C . GLN A 1 199 ? -1.941 11.060 10.196 1.00 96.44 199 GLN A C 1
ATOM 1596 O O . GLN A 1 199 ? -1.624 11.608 9.147 1.00 96.44 199 GLN A O 1
ATOM 1601 N N . ILE A 1 200 ? -1.280 10.002 10.679 1.00 97.56 200 ILE A N 1
ATOM 1602 C CA . ILE A 1 200 ? -0.108 9.426 10.005 1.00 97.56 200 ILE A CA 1
ATOM 1603 C C . ILE A 1 200 ? -0.481 8.877 8.623 1.00 97.56 200 ILE A C 1
ATOM 1605 O O . ILE A 1 200 ? 0.308 8.993 7.693 1.00 97.56 200 ILE A O 1
ATOM 1609 N N . GLY A 1 201 ? -1.682 8.308 8.465 1.00 96.69 201 GLY A N 1
ATOM 1610 C CA . GLY A 1 201 ? -2.200 7.903 7.156 1.00 96.69 201 GLY A CA 1
ATOM 1611 C C . GLY A 1 201 ? -2.256 9.074 6.173 1.00 96.69 201 GLY A C 1
ATOM 1612 O O . GLY A 1 201 ? -1.709 8.975 5.081 1.00 96.69 201 GLY A O 1
ATOM 1613 N N . ASN A 1 202 ? -2.806 10.211 6.601 1.00 97.19 202 ASN A N 1
ATOM 1614 C CA . ASN A 1 202 ? -2.848 11.419 5.776 1.00 97.19 202 ASN A CA 1
ATOM 1615 C C . ASN A 1 202 ? -1.441 11.955 5.459 1.00 97.19 202 ASN A C 1
ATOM 1617 O O . ASN A 1 202 ? -1.194 12.414 4.350 1.00 97.19 202 ASN A O 1
ATOM 1621 N N . GLU A 1 203 ? -0.509 11.898 6.415 1.00 98.06 203 GLU A N 1
ATOM 1622 C CA . GLU A 1 203 ? 0.887 12.303 6.192 1.00 98.06 203 GLU A CA 1
ATOM 1623 C C . GLU A 1 203 ? 1.580 11.406 5.151 1.00 98.06 203 GLU A C 1
ATOM 1625 O O . GLU A 1 203 ? 2.331 11.902 4.312 1.00 98.06 203 GLU A O 1
ATOM 1630 N N . ILE A 1 204 ? 1.286 10.101 5.153 1.00 97.62 204 ILE A N 1
ATOM 1631 C CA . ILE A 1 204 ? 1.751 9.162 4.122 1.00 97.62 204 ILE A CA 1
ATOM 1632 C C . ILE A 1 204 ? 1.162 9.523 2.759 1.00 97.62 204 ILE A C 1
ATOM 1634 O O . ILE A 1 204 ? 1.908 9.587 1.783 1.00 97.62 204 ILE A O 1
ATOM 1638 N N . ASP A 1 205 ? -0.143 9.788 2.687 1.00 96.12 205 ASP A N 1
ATOM 1639 C CA . ASP A 1 205 ? -0.805 10.156 1.434 1.00 96.12 205 ASP A CA 1
ATOM 1640 C C . ASP A 1 205 ? -0.217 11.452 0.855 1.00 96.12 205 ASP A C 1
ATOM 1642 O O . ASP A 1 205 ? 0.099 11.507 -0.334 1.00 96.12 205 ASP A O 1
ATOM 1646 N N . CYS A 1 206 ? 0.023 12.466 1.693 1.00 96.38 206 CYS A N 1
ATOM 1647 C CA . CYS A 1 206 ? 0.714 13.692 1.288 1.00 96.38 206 CYS A CA 1
ATOM 1648 C C . CYS A 1 206 ? 2.125 13.402 0.760 1.00 96.38 206 CYS A C 1
ATOM 1650 O O . CYS A 1 206 ? 2.477 13.866 -0.323 1.00 96.38 206 CYS A O 1
ATOM 1652 N N . CYS A 1 207 ? 2.906 12.588 1.477 1.00 96.31 207 CYS A N 1
ATOM 1653 C CA . CYS A 1 207 ? 4.255 12.208 1.058 1.00 96.31 207 CYS A CA 1
ATOM 1654 C C . CYS A 1 207 ? 4.245 11.505 -0.311 1.00 96.31 207 CYS A C 1
ATOM 1656 O O . CYS A 1 207 ? 5.062 11.807 -1.180 1.00 96.31 207 CYS A O 1
ATOM 1658 N N . ILE A 1 208 ? 3.280 10.613 -0.545 1.00 95.50 208 ILE A N 1
ATOM 1659 C CA . ILE A 1 208 ? 3.108 9.937 -1.835 1.00 95.50 208 ILE A CA 1
ATOM 1660 C C . ILE A 1 208 ? 2.746 10.933 -2.941 1.00 95.50 208 ILE A C 1
ATOM 1662 O O . ILE A 1 208 ? 3.287 10.835 -4.044 1.00 95.50 208 ILE A O 1
ATOM 1666 N N . VAL A 1 209 ? 1.853 11.888 -2.674 1.00 94.88 209 VAL A N 1
ATOM 1667 C CA . VAL A 1 209 ? 1.472 12.919 -3.651 1.00 94.88 209 VAL A CA 1
ATOM 1668 C C . VAL A 1 209 ? 2.673 13.785 -4.034 1.00 94.88 209 VAL A C 1
ATOM 1670 O O . VAL A 1 209 ? 2.900 14.005 -5.222 1.00 94.88 209 VAL A O 1
ATOM 1673 N N . GLU A 1 210 ? 3.476 14.222 -3.065 1.00 94.69 210 GLU A N 1
ATOM 1674 C CA . GLU A 1 210 ? 4.702 14.997 -3.308 1.00 94.69 210 GLU A CA 1
ATOM 1675 C C . GLU A 1 210 ? 5.717 14.215 -4.155 1.00 94.69 210 GLU A C 1
ATOM 1677 O O . GLU A 1 210 ? 6.306 14.749 -5.101 1.00 94.69 210 GLU A O 1
ATOM 1682 N N . MET A 1 211 ? 5.886 12.919 -3.869 1.00 94.31 211 MET A N 1
ATOM 1683 C CA . MET A 1 211 ? 6.702 12.033 -4.700 1.00 94.31 211 MET A CA 1
ATOM 1684 C C . MET A 1 211 ? 6.156 11.954 -6.127 1.00 94.31 211 MET A C 1
ATOM 1686 O O . MET A 1 211 ? 6.910 12.125 -7.078 1.00 94.31 211 MET A O 1
ATOM 1690 N N . CYS A 1 212 ? 4.849 11.753 -6.298 1.00 93.56 212 CYS A N 1
ATOM 1691 C CA . CYS A 1 212 ? 4.224 11.692 -7.619 1.00 93.56 212 CYS A CA 1
ATOM 1692 C C . CYS A 1 212 ? 4.433 12.985 -8.419 1.00 93.56 212 CYS A C 1
ATOM 1694 O O . CYS A 1 212 ? 4.743 12.923 -9.607 1.00 93.56 212 CYS A O 1
ATOM 1696 N N . GLN A 1 213 ? 4.312 14.147 -7.773 1.00 92.12 213 GLN A N 1
ATOM 1697 C CA . GLN A 1 213 ? 4.558 15.452 -8.393 1.00 92.12 213 GLN A CA 1
ATOM 1698 C C . GLN A 1 213 ? 6.013 15.630 -8.825 1.00 92.12 213 GLN A C 1
ATOM 1700 O O . GLN A 1 213 ? 6.267 16.235 -9.856 1.00 92.12 213 GLN A O 1
ATOM 1705 N N . THR A 1 214 ? 6.959 15.092 -8.055 1.00 91.50 214 THR A N 1
ATOM 1706 C CA . THR A 1 214 ? 8.393 15.166 -8.373 1.00 91.50 214 THR A CA 1
ATOM 1707 C C . THR A 1 214 ? 8.774 14.244 -9.537 1.00 91.50 214 THR A C 1
ATOM 1709 O O . THR A 1 214 ? 9.734 14.513 -10.254 1.00 91.50 214 THR A O 1
ATOM 1712 N N . LEU A 1 215 ? 8.046 13.137 -9.710 1.00 90.31 215 LEU A N 1
ATOM 1713 C CA . LEU A 1 215 ? 8.325 12.110 -10.719 1.00 90.31 215 LEU A CA 1
ATOM 1714 C C . LEU A 1 215 ? 7.580 12.314 -12.050 1.00 90.31 215 LEU A C 1
ATOM 1716 O O . LEU A 1 215 ? 7.900 11.610 -13.010 1.00 90.31 215 LEU A O 1
ATOM 1720 N N . SER A 1 216 ? 6.578 13.199 -12.088 1.00 85.75 216 SER A N 1
ATOM 1721 C CA . SER A 1 216 ? 5.761 13.500 -13.280 1.00 85.75 216 SER A CA 1
ATOM 1722 C C . SER A 1 216 ? 6.309 14.703 -14.035 1.00 85.75 216 SER A C 1
ATOM 1724 O O . SER A 1 216 ? 6.3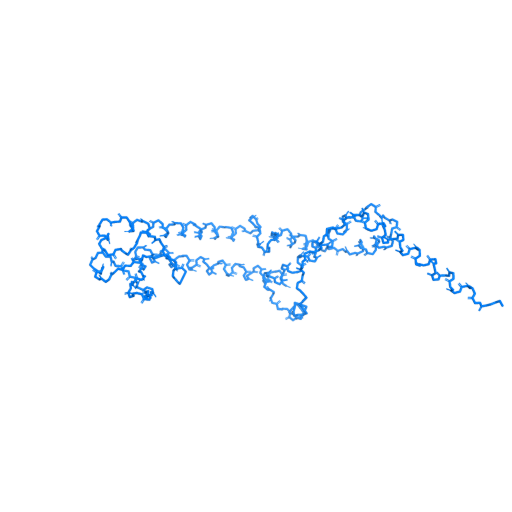50 14.627 -15.282 1.00 85.75 216 SER A O 1
#

pLDDT: mean 88.01, std 12.03, range [40.34, 98.06]

Radius of gyration: 29.33 Å; chains: 1; bounding box: 55×38×103 Å

Secondary structure (DSSP, 8-state):
--SSHHHHHHHHHHHHHHHHHHHHHTT-PPPPPP----HHHHHHHHTTPPPPHHHHHHHHHHHHHHHHHHHHTTT-TTSHHHHHHHT-PPPHHHHHHHHHB-SSSPBPTTS-HHHHHHHHHHHHHHHHHHHHHHHHTT-TTTTTTBS-SS-EEETTEEEEEE-TTGGGT--EEEEEE-TTS-EEEEEHHHHHHHHHHHHHHHHHHHHHHHHHHHH-

InterPro domains:
  IPR036187 DNA mismatch repair protein MutS, core domain superfamily [SSF48334] (42-204)

Organism: Helicobacter pylori (NCBI:txid210)

Sequence (216 aa):
FAKERDTIALENDLKQAFAYLNEVDAIGLPTPKSVKENDLILIKLTKLGTLHLDEIFEIVKRLRYIVILQNAFKTFTHLKFHERLNAIVLPPFFNDLIALFDDEGKIKQGANATLDALNESLNRLKKESVKIIHHYARSKELAPYLVDTQSHLKHGYECLLLKSGFSSAIKGVVLERSANGYFYLLPESAQKIAQKITQIGNEIDCCIVEMCQTLS